Protein AF-A0A847P1F9-F1 (afdb_monomer_lite)

Secondary structure (DSSP, 8-state):
--HHHHHHHHHHHHHHHHHHHT---------SEEEEEEEEEEEEETTTTEEEEEEEEEESS----EEEEEETTTTEEEEEEETEEE-S--TTTTEEE--SSSEEEEEEEEEEEETTTTSTTSPP-EEEEEEEEEEESSEESSGGG-EEEEETTEEEEEEEE-SSHHHHHHHEEPPP-----S-TTSTTSTTTGGGTHHHHHHHHHHSSS--TT---------PPPP-

Radius of gyration: 27.75 Å; chains: 1; bounding box: 77×73×80 Å

Sequence (227 aa):
MKKGKLIQILIWMFLVHFYAIGQDEVTVAVPDSTLQLLNLTYNFKEDNNDTTLFFNFSFTRKCQNFFYTIDKDENSIVISFLNAKLGGFIVEDTVLQIDKGPVISLQIKQRIEDKNKEVRGLKPEYYYVTDALLKCSRLPLSENVLKFTEKDDMVSMSLPWPGTQVDRDALYSSPPKKKRKGLIAALAGIGAAGLAGGTVLLFTLLSENEDPNAPLQVNLPVHPANP

Structure (mmCIF, N/CA/C/O backbone):
data_AF-A0A847P1F9-F1
#
_entry.id   AF-A0A847P1F9-F1
#
loop_
_atom_site.group_PDB
_atom_site.id
_atom_site.type_symbol
_atom_site.label_atom_id
_atom_site.label_alt_id
_atom_site.label_comp_id
_atom_site.label_asym_id
_atom_site.label_entity_id
_atom_site.label_seq_id
_atom_site.pdbx_PDB_ins_code
_atom_site.Cartn_x
_atom_site.Cartn_y
_atom_site.Cartn_z
_atom_site.occupancy
_atom_site.B_iso_or_equiv
_atom_site.auth_seq_id
_atom_site.auth_comp_id
_atom_site.auth_asym_id
_atom_site.auth_atom_id
_atom_site.pdbx_PDB_model_num
ATOM 1 N N . MET A 1 1 ? 36.819 28.547 -56.903 1.00 53.66 1 MET A N 1
ATOM 2 C CA . MET A 1 1 ? 35.515 27.952 -56.506 1.00 53.66 1 MET A CA 1
ATOM 3 C C . MET A 1 1 ? 35.615 26.604 -55.746 1.00 53.66 1 MET A C 1
ATOM 5 O O . MET A 1 1 ? 34.763 25.752 -55.944 1.00 53.66 1 MET A O 1
ATOM 9 N N . LYS A 1 2 ? 36.586 26.359 -54.839 1.00 56.47 2 LYS A N 1
ATOM 10 C CA . LYS A 1 2 ? 36.704 25.030 -54.169 1.00 56.47 2 LYS A CA 1
ATOM 11 C C . LYS A 1 2 ? 36.791 25.016 -52.630 1.00 56.47 2 LYS A C 1
ATOM 13 O O . LYS A 1 2 ? 36.710 23.942 -52.054 1.00 56.47 2 LYS A O 1
ATOM 18 N N . LYS A 1 3 ? 36.885 26.166 -51.948 1.00 54.19 3 LYS A N 1
ATOM 19 C CA . LYS A 1 3 ? 37.009 26.206 -50.472 1.00 54.19 3 LYS A CA 1
ATOM 20 C C . LYS A 1 3 ? 35.665 26.162 -49.720 1.00 54.19 3 LYS A C 1
ATOM 22 O O . LYS A 1 3 ? 35.595 25.562 -48.657 1.00 54.19 3 LYS A O 1
ATOM 27 N N . GLY A 1 4 ? 34.588 26.705 -50.297 1.00 55.16 4 GLY A N 1
ATOM 28 C CA . GLY A 1 4 ? 33.270 26.759 -49.638 1.00 55.16 4 GLY A CA 1
ATOM 29 C C . GLY A 1 4 ? 32.580 25.399 -49.468 1.00 55.16 4 GLY A C 1
ATOM 30 O O . GLY A 1 4 ? 31.992 25.141 -48.425 1.00 55.16 4 GLY A O 1
ATOM 31 N N . LYS A 1 5 ? 32.714 24.489 -50.447 1.00 61.47 5 LYS A N 1
ATOM 32 C CA . LYS A 1 5 ? 32.103 23.147 -50.378 1.00 61.47 5 LYS A CA 1
ATOM 33 C C . LYS A 1 5 ? 32.749 22.242 -49.322 1.00 61.47 5 LYS A C 1
ATOM 35 O O . LYS A 1 5 ? 32.052 21.441 -48.715 1.00 61.47 5 LYS A O 1
ATOM 40 N N . LEU A 1 6 ? 34.055 22.386 -49.079 1.00 64.31 6 LEU A N 1
ATOM 41 C CA . LEU A 1 6 ? 34.775 21.565 -48.099 1.00 64.31 6 LEU A CA 1
ATOM 42 C C . LEU A 1 6 ? 34.351 21.901 -46.660 1.00 64.31 6 LEU A C 1
ATOM 44 O O . LEU A 1 6 ? 34.137 21.004 -45.853 1.00 64.31 6 LEU A O 1
ATOM 48 N N . ILE A 1 7 ? 34.162 23.192 -46.368 1.00 68.62 7 ILE A N 1
ATOM 49 C CA . ILE A 1 7 ? 33.692 23.670 -45.059 1.00 68.62 7 ILE A CA 1
ATOM 50 C C . ILE A 1 7 ? 32.258 23.191 -44.802 1.00 68.62 7 ILE A C 1
ATOM 52 O O . ILE A 1 7 ? 31.945 22.739 -43.707 1.00 68.62 7 ILE A O 1
ATOM 56 N N . GLN A 1 8 ? 31.402 23.217 -45.825 1.00 65.94 8 GLN A N 1
ATOM 57 C CA . GLN A 1 8 ? 30.019 22.758 -45.708 1.00 65.94 8 GLN A CA 1
ATOM 58 C C . GLN A 1 8 ? 29.924 21.252 -45.412 1.00 65.94 8 GLN A C 1
ATOM 60 O O . GLN A 1 8 ? 29.121 20.849 -44.577 1.00 65.94 8 GLN A O 1
ATOM 65 N N . ILE A 1 9 ? 30.773 20.430 -46.040 1.00 69.69 9 ILE A N 1
ATOM 66 C CA . ILE A 1 9 ? 30.835 18.982 -45.783 1.00 69.69 9 ILE A CA 1
ATOM 67 C C . ILE A 1 9 ? 31.355 18.698 -44.370 1.00 69.69 9 ILE A C 1
ATOM 69 O O . ILE A 1 9 ? 30.788 17.861 -43.675 1.00 69.69 9 ILE A O 1
ATOM 73 N N . LEU A 1 10 ? 32.382 19.424 -43.915 1.00 64.38 10 LEU A N 1
ATOM 74 C CA . LEU A 1 10 ? 32.909 19.278 -42.556 1.00 64.38 10 LEU A CA 1
ATOM 75 C C . LEU A 1 10 ? 31.870 19.649 -41.494 1.00 64.38 10 LEU A C 1
ATOM 77 O O . LEU A 1 10 ? 31.728 18.915 -40.524 1.00 64.38 10 LEU A O 1
ATOM 81 N N . ILE A 1 11 ? 31.100 20.722 -41.702 1.00 67.38 11 ILE A N 1
ATOM 82 C CA . ILE A 1 11 ? 30.008 21.119 -40.798 1.00 67.38 11 ILE A CA 1
ATOM 83 C C . ILE A 1 11 ? 28.911 20.048 -40.759 1.00 67.38 11 ILE A C 1
ATOM 85 O O . ILE A 1 11 ? 28.438 19.705 -39.679 1.00 67.38 11 ILE A O 1
ATOM 89 N N . TRP A 1 12 ? 28.540 19.476 -41.910 1.00 60.19 12 TRP A N 1
ATOM 90 C CA . TRP A 1 12 ? 27.562 18.386 -41.971 1.00 60.19 12 TRP A CA 1
ATOM 91 C C . TRP A 1 12 ? 28.059 17.112 -41.287 1.00 60.19 12 TRP A C 1
ATOM 93 O O . TRP A 1 12 ? 27.310 16.506 -40.529 1.00 60.19 12 TRP A O 1
ATOM 103 N N . MET A 1 13 ? 29.319 16.722 -41.492 1.00 56.94 13 MET A N 1
ATOM 104 C CA . MET A 1 13 ? 29.896 15.566 -40.802 1.00 56.94 13 MET A CA 1
ATOM 105 C C . MET A 1 13 ? 29.974 15.795 -39.292 1.00 56.94 13 MET A C 1
ATOM 107 O O . MET A 1 13 ? 29.647 14.884 -38.542 1.00 56.94 13 MET A O 1
ATOM 111 N N . PHE A 1 14 ? 30.328 17.005 -38.843 1.00 53.38 14 PHE A N 1
ATOM 112 C CA . PHE A 1 14 ? 30.334 17.352 -37.420 1.00 53.38 14 PHE A CA 1
ATOM 113 C C . PHE A 1 14 ? 28.923 17.291 -36.824 1.00 53.38 14 PHE A C 1
ATOM 115 O O . PHE A 1 14 ? 28.727 16.663 -35.791 1.00 53.38 14 PHE A O 1
ATOM 122 N N . LEU A 1 15 ? 27.921 17.863 -37.498 1.00 52.31 15 LEU A N 1
ATOM 123 C CA . LEU A 1 15 ? 26.525 17.809 -37.053 1.00 52.31 15 LEU A CA 1
ATOM 124 C C . LEU A 1 15 ? 25.992 16.376 -36.984 1.00 52.31 15 LEU A C 1
ATOM 126 O O . LEU A 1 15 ? 25.349 16.029 -36.001 1.00 52.31 15 LEU A O 1
ATOM 130 N N . VAL A 1 16 ? 26.292 15.529 -37.972 1.00 55.56 16 VAL A N 1
ATOM 131 C CA . VAL A 1 16 ? 25.872 14.118 -37.972 1.00 55.56 16 VAL A CA 1
ATOM 132 C C . VAL A 1 16 ? 26.588 13.323 -36.878 1.00 55.56 16 VAL A C 1
ATOM 134 O O . VAL A 1 16 ? 25.956 12.496 -36.228 1.00 55.56 16 VAL A O 1
ATOM 137 N N . HIS A 1 17 ? 27.871 13.594 -36.613 1.00 47.00 17 HIS A N 1
ATOM 138 C CA . HIS A 1 17 ? 28.595 12.950 -35.514 1.00 47.00 17 HIS A CA 1
ATOM 139 C C . HIS A 1 17 ? 28.033 13.364 -34.149 1.00 47.00 17 HIS A C 1
ATOM 141 O O . HIS A 1 17 ? 27.796 12.506 -33.310 1.00 47.00 17 HIS A O 1
ATOM 147 N N . PHE A 1 18 ? 27.733 14.650 -33.936 1.00 49.38 18 PHE A N 1
ATOM 148 C CA . PHE A 1 18 ? 27.096 15.114 -32.698 1.00 49.38 18 PHE A CA 1
ATOM 149 C C . PHE A 1 18 ? 25.656 14.610 -32.546 1.00 49.38 18 PHE A C 1
ATOM 151 O O . PHE A 1 18 ? 25.234 14.314 -31.433 1.00 49.38 18 PHE A O 1
ATOM 158 N N . TYR A 1 19 ? 24.916 14.455 -33.646 1.00 46.16 19 TYR A N 1
ATOM 159 C CA . TYR A 1 19 ? 23.575 13.871 -33.617 1.00 46.16 19 TYR A CA 1
ATOM 160 C C . TYR A 1 19 ? 23.610 12.367 -33.296 1.00 46.16 19 TYR A C 1
ATOM 162 O O . TYR A 1 19 ? 22.751 11.878 -32.572 1.00 46.16 19 TYR A O 1
ATOM 170 N N . ALA A 1 20 ? 24.631 11.647 -33.775 1.00 46.16 20 ALA A N 1
ATOM 171 C CA . ALA A 1 20 ? 24.843 10.232 -33.468 1.00 46.16 20 ALA A CA 1
ATOM 172 C C . ALA A 1 20 ? 25.399 9.997 -32.050 1.00 46.16 20 ALA A C 1
ATOM 174 O O . ALA A 1 20 ? 25.065 8.996 -31.430 1.00 46.16 20 ALA A O 1
ATOM 175 N N . ILE A 1 21 ? 26.204 10.924 -31.515 1.00 46.50 21 ILE A N 1
ATOM 176 C CA . ILE A 1 21 ? 26.721 10.877 -30.133 1.00 46.50 21 ILE A CA 1
ATOM 177 C C . ILE A 1 21 ? 25.648 11.322 -29.119 1.00 46.50 21 ILE A C 1
ATOM 179 O O . ILE A 1 21 ? 25.694 10.926 -27.962 1.00 46.50 21 ILE A O 1
ATOM 183 N N . GLY A 1 22 ? 24.659 12.116 -29.543 1.00 39.00 22 GLY A N 1
ATOM 184 C CA . GLY A 1 22 ? 23.533 12.553 -28.707 1.00 39.00 22 GLY A CA 1
ATOM 185 C C . GLY A 1 22 ? 22.380 11.550 -28.595 1.00 39.00 22 GLY A C 1
ATOM 186 O O . GLY A 1 22 ? 21.445 11.797 -27.836 1.00 39.00 22 GLY A O 1
ATOM 187 N N . GLN A 1 23 ? 22.431 10.434 -29.327 1.00 38.22 23 GLN A N 1
ATOM 188 C CA . GLN A 1 23 ? 21.580 9.269 -29.086 1.00 38.22 23 GLN A CA 1
ATOM 189 C C . GLN A 1 23 ? 22.297 8.291 -28.152 1.00 38.22 23 GLN A C 1
ATOM 191 O O . GLN A 1 23 ? 22.490 7.124 -28.485 1.00 38.22 23 GLN A O 1
ATOM 196 N N . ASP A 1 24 ? 22.672 8.756 -26.959 1.00 43.16 24 ASP A N 1
ATOM 197 C CA . ASP A 1 24 ? 22.673 7.830 -25.833 1.00 43.16 24 ASP A CA 1
ATOM 198 C C . ASP A 1 24 ? 21.259 7.252 -25.783 1.00 43.16 24 ASP A C 1
ATOM 200 O O . ASP A 1 24 ? 20.279 7.993 -25.665 1.00 43.16 24 ASP A O 1
ATOM 204 N N . GLU A 1 25 ? 21.160 5.943 -26.016 1.00 45.59 25 GLU A N 1
ATOM 205 C CA . GLU A 1 25 ? 19.926 5.176 -25.939 1.00 45.59 25 GLU A CA 1
ATOM 206 C C . GLU A 1 25 ? 19.168 5.631 -24.696 1.00 45.59 25 GLU A C 1
ATOM 208 O O . GLU A 1 25 ? 19.576 5.357 -23.568 1.00 45.59 25 GLU A O 1
ATOM 213 N N . VAL A 1 26 ? 18.073 6.367 -24.897 1.00 47.31 26 VAL A N 1
ATOM 214 C CA . VAL A 1 26 ? 17.105 6.598 -23.835 1.00 47.31 26 VAL A CA 1
ATOM 215 C C . VAL A 1 26 ? 16.578 5.209 -23.513 1.00 47.31 26 VAL A C 1
ATOM 217 O O . VAL A 1 26 ? 15.708 4.692 -24.213 1.00 47.31 26 VAL A O 1
ATOM 220 N N . THR A 1 27 ? 17.163 4.563 -22.508 1.00 54.53 27 THR A N 1
ATOM 221 C CA . THR A 1 27 ? 16.689 3.304 -21.949 1.00 54.53 27 THR A CA 1
ATOM 222 C C . THR A 1 27 ? 15.351 3.602 -21.295 1.00 54.53 27 THR A C 1
ATOM 224 O O . THR A 1 27 ? 15.243 3.908 -20.110 1.00 54.53 27 THR A O 1
ATOM 227 N N . VAL A 1 28 ? 14.302 3.601 -22.116 1.00 60.41 28 VAL A N 1
ATOM 228 C CA . VAL A 1 28 ? 12.928 3.712 -21.653 1.00 60.41 28 VAL A CA 1
ATOM 229 C C . VAL A 1 28 ? 12.672 2.478 -20.800 1.00 60.41 28 VAL A C 1
ATOM 231 O O . VAL A 1 28 ? 12.731 1.357 -21.302 1.00 60.41 28 VAL A O 1
ATOM 234 N N . ALA A 1 29 ? 12.412 2.683 -19.508 1.00 72.75 29 ALA A N 1
ATOM 235 C CA . ALA A 1 29 ? 11.992 1.608 -18.623 1.00 72.75 29 ALA A CA 1
ATOM 236 C C . ALA A 1 29 ? 10.779 0.899 -19.245 1.00 72.75 29 ALA A C 1
ATOM 238 O O . ALA A 1 29 ? 9.787 1.544 -19.597 1.00 72.75 29 ALA A O 1
ATOM 239 N N . VAL A 1 30 ? 10.853 -0.421 -19.401 1.00 79.31 30 VAL A N 1
ATOM 240 C CA . VAL A 1 30 ? 9.720 -1.231 -19.857 1.00 79.31 30 VAL A CA 1
ATOM 241 C C . VAL A 1 30 ? 9.043 -1.795 -18.610 1.00 79.31 30 VAL A C 1
ATOM 243 O O . VAL A 1 30 ? 9.675 -2.569 -17.891 1.00 79.31 30 VAL A O 1
ATOM 246 N N . PRO A 1 31 ? 7.793 -1.398 -18.308 1.00 81.75 31 PRO A N 1
ATOM 247 C CA . PRO A 1 31 ? 7.104 -1.906 -17.132 1.00 81.75 31 PRO A CA 1
ATOM 248 C C . PRO A 1 31 ? 6.696 -3.368 -17.334 1.00 81.75 31 PRO A C 1
ATOM 250 O O . PRO A 1 31 ? 6.212 -3.736 -18.407 1.00 81.75 31 PRO A O 1
ATOM 253 N N . ASP A 1 32 ? 6.812 -4.178 -16.284 1.00 84.81 32 ASP A N 1
ATOM 254 C CA . ASP A 1 32 ? 6.361 -5.576 -16.303 1.00 84.81 32 ASP A CA 1
ATOM 255 C C . ASP A 1 32 ? 4.837 -5.675 -16.203 1.00 84.81 32 ASP A C 1
ATOM 257 O O . ASP A 1 32 ? 4.203 -6.542 -16.816 1.00 84.81 32 ASP A O 1
ATOM 261 N N . SER A 1 33 ? 4.239 -4.762 -15.437 1.00 87.50 33 SER A N 1
ATOM 262 C CA . SER A 1 33 ? 2.799 -4.676 -15.241 1.00 87.50 33 SER A CA 1
ATOM 263 C C . SER A 1 33 ? 2.328 -3.225 -15.173 1.00 87.50 33 SER A C 1
ATOM 265 O O . SER A 1 33 ? 3.095 -2.277 -14.993 1.00 87.50 33 SER A O 1
ATOM 267 N N . THR A 1 34 ? 1.031 -3.026 -15.375 1.00 89.31 34 THR A N 1
ATOM 268 C CA . THR A 1 34 ? 0.380 -1.724 -15.234 1.00 89.31 34 THR A CA 1
ATOM 269 C C . THR A 1 34 ? -0.779 -1.863 -14.266 1.00 89.31 34 THR A C 1
ATOM 271 O O . THR A 1 34 ? -1.633 -2.715 -14.487 1.00 89.31 34 THR A O 1
ATOM 274 N N . LEU A 1 35 ? -0.815 -1.045 -13.215 1.00 87.38 35 LEU A N 1
ATOM 275 C CA . LEU A 1 35 ? -1.957 -0.940 -12.310 1.00 87.38 35 LEU A CA 1
ATOM 276 C C . LEU A 1 35 ? -3.125 -0.324 -13.088 1.00 87.38 35 LEU A C 1
ATOM 278 O O . LEU A 1 35 ? -3.008 0.804 -13.562 1.00 87.38 35 LEU A O 1
ATOM 282 N N . GLN A 1 36 ? -4.216 -1.071 -13.246 1.00 85.12 36 GLN A N 1
ATOM 283 C CA . GLN A 1 36 ? -5.383 -0.669 -14.039 1.00 85.12 36 GLN A CA 1
ATOM 284 C C . GLN A 1 36 ? -6.546 -0.202 -13.177 1.00 85.12 36 GLN A C 1
ATOM 286 O O . GLN A 1 36 ? -7.259 0.726 -13.546 1.00 85.12 36 GLN A O 1
ATOM 291 N N . LEU A 1 37 ? -6.765 -0.884 -12.054 1.00 77.12 37 LEU A N 1
ATOM 292 C CA . LEU A 1 37 ? -7.917 -0.647 -11.207 1.00 77.12 37 LEU A CA 1
ATOM 293 C C . LEU A 1 37 ? -7.521 -0.772 -9.745 1.00 77.12 37 LEU A C 1
ATOM 295 O O . LEU A 1 37 ? -6.850 -1.715 -9.325 1.00 77.12 37 LEU A O 1
ATOM 299 N N . LEU A 1 38 ? -7.999 0.193 -8.978 1.00 80.62 38 LEU A N 1
ATOM 300 C CA . LEU A 1 38 ? -8.009 0.171 -7.535 1.00 80.62 38 LEU A CA 1
ATOM 301 C C . LEU A 1 38 ? -9.473 0.068 -7.113 1.00 80.62 38 LEU A C 1
ATOM 303 O O . LEU A 1 38 ? -10.268 0.951 -7.428 1.00 80.62 38 LEU A O 1
ATOM 307 N N . ASN A 1 39 ? -9.826 -0.998 -6.401 1.00 82.12 39 ASN A N 1
ATOM 308 C CA . ASN A 1 39 ? -11.163 -1.165 -5.847 1.00 82.12 39 ASN A CA 1
ATOM 309 C C . ASN A 1 39 ? -11.093 -1.248 -4.322 1.00 82.12 39 ASN A C 1
ATOM 311 O O . ASN A 1 39 ? -10.383 -2.090 -3.769 1.00 82.12 39 ASN A O 1
ATOM 315 N N . LEU A 1 40 ? -11.858 -0.384 -3.661 1.00 82.44 40 LEU A N 1
ATOM 316 C CA . LEU A 1 40 ? -12.012 -0.360 -2.218 1.00 82.44 40 LEU A CA 1
ATOM 317 C C . LEU A 1 40 ? -13.377 -0.928 -1.846 1.00 82.44 40 LEU A C 1
ATOM 319 O O . LEU A 1 40 ? -14.413 -0.350 -2.172 1.00 82.44 40 LEU A O 1
ATOM 323 N N . THR A 1 41 ? -13.371 -2.045 -1.128 1.00 84.00 41 THR A N 1
ATOM 324 C CA . THR A 1 41 ? -14.592 -2.657 -0.608 1.00 84.00 41 THR A CA 1
ATOM 325 C C . THR A 1 41 ? -14.549 -2.750 0.910 1.00 84.00 41 THR A C 1
ATOM 327 O O . THR A 1 41 ? -13.493 -2.758 1.543 1.00 84.00 41 THR A O 1
ATOM 330 N N . TYR A 1 42 ? -15.735 -2.789 1.506 1.00 82.38 42 TYR A N 1
ATOM 331 C CA . TYR A 1 42 ? -15.923 -2.847 2.948 1.00 82.38 42 TYR A CA 1
ATOM 332 C C . TYR A 1 42 ? -16.861 -4.007 3.224 1.00 82.38 42 TYR A C 1
ATOM 334 O O . TYR A 1 42 ? -17.929 -4.087 2.619 1.00 82.38 42 TYR A O 1
ATOM 342 N N . ASN A 1 43 ? -16.475 -4.891 4.135 1.00 83.75 43 ASN A N 1
ATOM 343 C CA . ASN A 1 43 ? -17.383 -5.903 4.648 1.00 83.75 43 ASN A CA 1
ATOM 344 C C . ASN A 1 43 ? -17.803 -5.508 6.060 1.00 83.75 43 ASN A C 1
ATOM 346 O O . ASN A 1 43 ? -16.948 -5.404 6.941 1.00 83.75 43 ASN A O 1
ATOM 350 N N . PHE A 1 44 ? -19.096 -5.260 6.242 1.00 79.44 44 PHE A N 1
ATOM 351 C CA . PHE A 1 44 ? -19.691 -4.903 7.520 1.00 79.44 44 PHE A CA 1
ATOM 352 C C . PHE A 1 44 ? -20.413 -6.114 8.105 1.00 79.44 44 PHE A C 1
ATOM 354 O O . PHE A 1 44 ? -21.241 -6.726 7.431 1.00 79.44 44 PHE A O 1
ATOM 361 N N . LYS A 1 45 ? -20.108 -6.453 9.356 1.00 78.50 45 LYS A N 1
ATOM 362 C CA . LYS A 1 45 ? -20.806 -7.493 10.111 1.00 78.50 45 LYS A CA 1
ATOM 363 C C . LYS A 1 45 ? -21.759 -6.839 11.106 1.00 78.50 45 LYS A C 1
ATOM 365 O O . LYS A 1 45 ? -21.316 -6.170 12.036 1.00 78.50 45 LYS A O 1
ATOM 370 N N . GLU A 1 46 ? -23.059 -7.052 10.912 1.00 74.25 46 GLU A N 1
ATOM 371 C CA . GLU A 1 46 ? -24.112 -6.462 11.752 1.00 74.25 46 GLU A CA 1
ATOM 372 C C . GLU A 1 46 ? -24.039 -6.932 13.212 1.00 74.25 46 GLU A C 1
ATOM 374 O O . GLU A 1 46 ? -24.231 -6.125 14.118 1.00 74.25 46 GLU A O 1
ATOM 379 N N . ASP A 1 47 ? -23.676 -8.195 13.449 1.00 73.69 47 ASP A N 1
ATOM 380 C CA . ASP A 1 47 ? -23.732 -8.819 14.780 1.00 73.69 47 ASP A CA 1
ATOM 381 C C . ASP A 1 47 ? -22.815 -8.162 15.825 1.00 73.69 47 ASP A C 1
ATOM 383 O O . ASP A 1 47 ? -23.104 -8.189 17.021 1.00 73.69 47 ASP A O 1
ATOM 387 N N . ASN A 1 48 ? -21.694 -7.579 15.395 1.00 75.88 48 ASN A N 1
ATOM 388 C CA . ASN A 1 48 ? -20.688 -6.996 16.286 1.00 75.88 48 ASN A CA 1
ATOM 389 C C . ASN A 1 48 ? -20.148 -5.636 15.816 1.00 75.88 48 ASN A C 1
ATOM 391 O O . ASN A 1 48 ? -19.224 -5.095 16.427 1.00 75.88 48 ASN A O 1
ATOM 395 N N . ASN A 1 49 ? -20.747 -5.060 14.768 1.00 79.69 49 ASN A N 1
ATOM 396 C CA . ASN A 1 49 ? -20.339 -3.788 14.171 1.00 79.69 49 ASN A CA 1
ATOM 397 C C . ASN A 1 49 ? -18.879 -3.800 13.658 1.00 79.69 49 ASN A C 1
ATOM 399 O O . ASN A 1 49 ? -18.258 -2.742 13.508 1.00 79.69 49 ASN A O 1
ATOM 403 N N . ASP A 1 50 ? -18.313 -4.984 13.399 1.00 85.81 50 ASP A N 1
ATOM 404 C CA . ASP A 1 50 ? -16.975 -5.117 12.836 1.00 85.81 50 ASP A CA 1
ATOM 405 C C . ASP A 1 50 ? -16.993 -4.775 11.352 1.00 85.81 50 ASP A C 1
ATOM 407 O O . ASP A 1 50 ? -17.823 -5.248 10.574 1.00 85.81 50 ASP A O 1
ATOM 411 N N . THR A 1 51 ? -16.014 -3.983 10.935 1.00 87.81 51 THR A N 1
ATOM 412 C CA . THR A 1 51 ? -15.785 -3.665 9.528 1.00 87.81 51 THR A CA 1
ATOM 413 C C . THR A 1 51 ? -14.447 -4.245 9.103 1.00 87.81 51 THR A C 1
ATOM 415 O O . THR A 1 51 ? -13.484 -4.188 9.850 1.00 87.81 51 THR A O 1
ATOM 418 N N . THR A 1 52 ? -14.330 -4.794 7.901 1.00 89.00 52 THR A N 1
ATOM 419 C CA . THR A 1 52 ? -13.022 -5.086 7.294 1.00 89.00 52 THR A CA 1
ATOM 420 C C . THR A 1 52 ? -12.898 -4.305 6.000 1.00 89.00 52 THR A C 1
ATOM 422 O O . THR A 1 52 ? -13.783 -4.373 5.149 1.00 89.00 52 THR A O 1
ATOM 425 N N . LEU A 1 53 ? -11.810 -3.550 5.875 1.00 89.56 53 LEU A N 1
ATOM 426 C CA . LEU A 1 53 ? -11.442 -2.836 4.659 1.00 89.56 53 LEU A CA 1
ATOM 427 C C . LEU A 1 53 ? -10.668 -3.767 3.736 1.00 89.56 53 LEU A C 1
ATOM 429 O O . LEU A 1 53 ? -9.743 -4.436 4.195 1.00 89.56 53 LEU A O 1
ATOM 433 N N . PHE A 1 54 ? -10.997 -3.758 2.450 1.00 90.25 54 PHE A N 1
ATOM 434 C CA . PHE A 1 54 ? -10.271 -4.487 1.419 1.00 90.25 54 PHE A CA 1
ATOM 435 C C . PHE A 1 54 ? -9.823 -3.530 0.321 1.00 90.25 54 PHE A C 1
ATOM 437 O O . PHE A 1 54 ? -10.643 -2.875 -0.322 1.00 90.25 54 PHE A O 1
ATOM 444 N N . PHE A 1 55 ? -8.516 -3.477 0.096 1.00 89.88 55 PHE A N 1
ATOM 445 C CA . PHE A 1 55 ? -7.897 -2.738 -0.995 1.00 89.88 55 PHE A CA 1
ATOM 446 C C . PHE A 1 55 ? -7.455 -3.734 -2.052 1.00 89.88 55 PHE A C 1
ATOM 448 O O . PHE A 1 55 ? -6.570 -4.543 -1.788 1.00 89.88 55 PHE A O 1
ATOM 455 N N . ASN A 1 56 ? -8.071 -3.681 -3.228 1.00 90.88 56 ASN A N 1
ATOM 456 C CA . ASN A 1 56 ? -7.771 -4.582 -4.332 1.00 90.88 56 ASN A CA 1
ATOM 457 C C . ASN A 1 56 ? -7.062 -3.796 -5.436 1.00 90.88 56 ASN A C 1
ATOM 459 O O . ASN A 1 56 ? -7.634 -2.867 -6.008 1.00 90.88 56 ASN A O 1
ATOM 463 N N . PHE A 1 57 ? -5.824 -4.180 -5.719 1.00 91.25 57 PHE A N 1
ATOM 464 C CA . PHE A 1 57 ? -4.978 -3.622 -6.764 1.00 91.25 57 PHE A CA 1
ATOM 465 C C . PHE A 1 57 ? -4.938 -4.616 -7.923 1.00 91.25 57 PHE A C 1
ATOM 467 O O . PHE A 1 57 ? -4.406 -5.714 -7.767 1.00 91.25 57 PHE A O 1
ATOM 474 N N . SER A 1 58 ? -5.526 -4.255 -9.062 1.00 90.38 58 SER A N 1
ATOM 475 C CA . SER A 1 58 ? -5.579 -5.096 -10.261 1.00 90.38 58 SER A CA 1
ATOM 476 C C . SER A 1 58 ? -4.626 -4.574 -11.329 1.00 90.38 58 SER A C 1
ATOM 478 O O . SER A 1 58 ? -4.570 -3.372 -11.614 1.00 90.38 58 SER A O 1
ATOM 480 N N . PHE A 1 59 ? -3.868 -5.492 -11.914 1.00 91.50 59 PHE A N 1
ATOM 481 C CA . PHE A 1 59 ? -2.792 -5.221 -12.850 1.00 91.50 59 PHE A CA 1
ATOM 482 C C . PHE A 1 59 ? -3.079 -5.852 -14.217 1.00 91.50 59 PHE A C 1
ATOM 484 O O . PHE A 1 59 ? -3.795 -6.835 -14.321 1.00 91.50 59 PHE A O 1
ATOM 491 N N . THR A 1 60 ? -2.457 -5.347 -15.284 1.00 90.44 60 THR A N 1
ATOM 492 C CA . THR A 1 60 ? -2.507 -5.992 -16.617 1.00 90.44 60 THR A CA 1
ATOM 493 C C . THR A 1 60 ? -1.936 -7.410 -16.629 1.00 90.44 60 THR A C 1
ATOM 495 O O . THR A 1 60 ? -2.261 -8.214 -17.502 1.00 90.44 60 THR A O 1
ATOM 498 N N . ARG A 1 61 ? -0.986 -7.671 -15.731 1.00 87.62 61 ARG A N 1
ATOM 499 C CA . ARG A 1 61 ? -0.235 -8.915 -15.566 1.00 87.62 61 ARG A CA 1
ATOM 500 C C . ARG A 1 61 ? 0.125 -9.054 -14.096 1.00 87.62 61 ARG A C 1
ATOM 502 O O . ARG A 1 61 ? 0.247 -8.043 -13.405 1.00 87.62 61 ARG A O 1
ATOM 509 N N . LYS A 1 62 ? 0.374 -10.287 -13.652 1.00 86.25 62 LYS A N 1
ATOM 510 C CA . LYS A 1 62 ? 0.857 -10.590 -12.301 1.00 86.25 62 LYS A CA 1
ATOM 511 C C . LYS A 1 62 ? 1.984 -9.640 -11.878 1.00 86.25 62 LYS A C 1
ATOM 513 O O . LYS A 1 62 ? 3.017 -9.568 -12.546 1.00 86.25 62 LYS A O 1
ATOM 518 N N . CYS A 1 63 ? 1.786 -8.917 -10.776 1.00 82.81 63 CYS A N 1
ATOM 519 C CA . CYS A 1 63 ? 2.826 -8.083 -10.185 1.00 82.81 63 CYS A CA 1
ATOM 520 C C . CYS A 1 63 ? 3.831 -8.994 -9.475 1.00 82.81 63 CYS A C 1
ATOM 522 O O . CYS A 1 63 ? 3.475 -9.660 -8.512 1.00 82.81 63 CYS A O 1
ATOM 524 N N . GLN A 1 64 ? 5.067 -9.062 -9.973 1.00 75.94 64 GLN A N 1
ATOM 525 C CA . GLN A 1 64 ? 6.043 -10.026 -9.458 1.00 75.94 64 GLN A CA 1
ATOM 526 C C . GLN A 1 64 ? 6.586 -9.655 -8.079 1.00 75.94 64 GLN A C 1
ATOM 528 O O . GLN A 1 64 ? 6.920 -10.543 -7.304 1.00 75.94 64 GLN A O 1
ATOM 533 N N . ASN A 1 65 ? 6.705 -8.358 -7.791 1.00 82.56 65 ASN A N 1
ATOM 534 C CA . ASN A 1 65 ? 7.391 -7.874 -6.604 1.00 82.56 65 ASN A CA 1
ATOM 535 C C . ASN A 1 65 ? 6.642 -6.686 -6.005 1.00 82.56 65 ASN A C 1
ATOM 537 O O . ASN A 1 65 ? 6.522 -5.630 -6.631 1.00 82.56 65 ASN A O 1
ATOM 541 N N . PHE A 1 66 ? 6.196 -6.846 -4.763 1.00 86.44 66 PHE A N 1
ATOM 542 C CA . PHE A 1 66 ? 5.690 -5.749 -3.957 1.00 86.44 66 PHE A CA 1
ATOM 543 C C . PHE A 1 66 ? 6.167 -5.882 -2.514 1.00 86.44 66 PHE A C 1
ATOM 545 O O . PHE A 1 66 ? 6.446 -6.978 -2.031 1.00 86.44 66 PHE A O 1
ATOM 552 N N . PHE A 1 67 ? 6.261 -4.754 -1.826 1.00 88.12 67 PHE A N 1
ATOM 553 C CA . PHE A 1 67 ? 6.585 -4.691 -0.407 1.00 88.12 67 PHE A CA 1
ATOM 554 C C . PHE A 1 67 ? 5.672 -3.686 0.278 1.00 88.12 67 PHE A C 1
ATOM 556 O O . PHE A 1 67 ? 5.049 -2.848 -0.375 1.00 88.12 67 PHE A O 1
ATOM 563 N N . TYR A 1 68 ? 5.576 -3.773 1.599 1.00 87.56 68 TYR A N 1
ATOM 564 C CA . TYR A 1 68 ? 4.826 -2.805 2.379 1.00 87.56 68 TYR A CA 1
ATOM 565 C C . TYR A 1 68 ? 5.595 -2.396 3.630 1.00 87.56 68 TYR A C 1
ATOM 567 O O . TYR A 1 68 ? 6.362 -3.180 4.183 1.00 87.56 68 TYR A O 1
ATOM 575 N N . THR A 1 69 ? 5.350 -1.169 4.078 1.00 87.38 69 THR A N 1
ATOM 576 C CA . THR A 1 69 ? 5.971 -0.587 5.267 1.00 87.38 69 THR A CA 1
ATOM 577 C C . THR A 1 69 ? 4.934 0.195 6.059 1.00 87.38 69 THR A C 1
ATOM 579 O O . THR A 1 69 ? 4.125 0.933 5.493 1.00 87.38 69 THR A O 1
ATOM 582 N N . ILE A 1 70 ? 4.970 0.066 7.386 1.00 87.00 70 ILE A N 1
ATOM 583 C CA . ILE A 1 70 ? 4.190 0.902 8.303 1.00 87.00 70 ILE A CA 1
ATOM 584 C C . ILE A 1 70 ? 5.061 2.089 8.732 1.00 87.00 70 ILE A C 1
ATOM 586 O O . ILE A 1 70 ? 5.933 1.958 9.590 1.00 87.00 70 ILE A O 1
ATOM 590 N N . ASP A 1 71 ? 4.811 3.256 8.146 1.00 87.06 71 ASP A N 1
ATOM 591 C CA . ASP A 1 71 ? 5.478 4.510 8.488 1.00 87.06 71 ASP A CA 1
ATOM 592 C C . ASP A 1 71 ? 4.778 5.182 9.676 1.00 87.06 71 ASP A C 1
ATOM 594 O O . ASP A 1 71 ? 3.702 5.782 9.559 1.00 87.06 71 ASP A O 1
ATOM 598 N N . LYS A 1 72 ? 5.415 5.079 10.845 1.00 84.75 72 LYS A N 1
ATOM 599 C CA . LYS A 1 72 ? 4.912 5.643 12.102 1.00 84.75 72 LYS A CA 1
ATOM 600 C C . LYS A 1 72 ? 5.018 7.164 12.162 1.00 84.75 72 LYS A C 1
ATOM 602 O O . LYS A 1 72 ? 4.178 7.786 12.811 1.00 84.75 72 LYS A O 1
ATOM 607 N N . ASP A 1 73 ? 5.994 7.765 11.491 1.00 82.62 73 ASP A N 1
ATOM 608 C CA . ASP A 1 73 ? 6.235 9.209 11.546 1.00 82.62 73 ASP A CA 1
ATOM 609 C C . ASP A 1 73 ? 5.212 9.973 10.698 1.00 82.62 73 ASP A C 1
ATOM 611 O O . ASP A 1 73 ? 4.698 11.030 11.096 1.00 82.62 73 ASP A O 1
ATOM 615 N N . GLU A 1 74 ? 4.862 9.398 9.549 1.00 82.06 74 GLU A N 1
ATOM 616 C CA . GLU A 1 74 ? 3.846 9.928 8.645 1.00 82.06 74 GLU A CA 1
ATOM 617 C C . GLU A 1 74 ? 2.427 9.399 8.895 1.00 82.06 74 GLU A C 1
ATOM 619 O O . GLU A 1 74 ? 1.480 9.841 8.232 1.00 82.06 74 GLU A O 1
ATOM 624 N N . ASN A 1 75 ? 2.273 8.495 9.865 1.00 87.81 75 ASN A N 1
ATOM 625 C CA . ASN A 1 75 ? 1.025 7.813 10.194 1.00 87.81 75 ASN A CA 1
ATOM 626 C C . ASN A 1 75 ? 0.380 7.144 8.967 1.00 87.81 75 ASN A C 1
ATOM 628 O O . ASN A 1 75 ? -0.812 7.321 8.692 1.00 87.81 75 ASN A O 1
ATOM 632 N N . SER A 1 76 ? 1.185 6.411 8.196 1.00 89.00 76 SER A N 1
ATOM 633 C CA . SER A 1 76 ? 0.751 5.813 6.936 1.00 89.00 76 SER A CA 1
ATOM 634 C C . SER A 1 76 ? 1.272 4.410 6.684 1.00 89.00 76 SER A C 1
ATOM 636 O O . SER A 1 76 ? 2.326 4.026 7.171 1.00 89.00 76 SER A O 1
ATOM 638 N N . ILE A 1 77 ? 0.532 3.654 5.881 1.00 89.12 77 ILE A N 1
ATOM 639 C CA . ILE A 1 77 ? 0.978 2.377 5.326 1.00 89.12 77 ILE A CA 1
ATOM 640 C C . ILE A 1 77 ? 1.366 2.642 3.875 1.00 89.12 77 ILE A C 1
ATOM 642 O O . ILE A 1 77 ? 0.583 3.221 3.125 1.00 89.12 77 ILE A O 1
ATOM 646 N N . VAL A 1 78 ? 2.575 2.257 3.488 1.00 88.69 78 VAL A N 1
ATOM 647 C CA . VAL A 1 78 ? 3.071 2.366 2.113 1.00 88.69 78 VAL A CA 1
ATOM 648 C C . VAL A 1 78 ? 3.104 0.971 1.526 1.00 88.69 78 VAL A C 1
ATOM 650 O O . VAL A 1 78 ? 3.683 0.082 2.138 1.00 88.69 78 VAL A O 1
ATOM 653 N N . ILE A 1 79 ? 2.494 0.778 0.363 1.00 90.62 79 ILE A N 1
ATOM 654 C CA . ILE A 1 79 ? 2.593 -0.453 -0.422 1.00 90.62 79 ILE A CA 1
ATOM 655 C C . ILE A 1 79 ? 3.258 -0.079 -1.737 1.00 90.62 79 ILE A C 1
ATOM 657 O O . ILE A 1 79 ? 2.724 0.743 -2.475 1.00 90.62 79 ILE A O 1
ATOM 661 N N . SER A 1 80 ? 4.404 -0.667 -2.034 1.00 86.88 80 SER A N 1
ATOM 662 C CA . SER A 1 80 ? 5.203 -0.338 -3.208 1.00 86.88 80 SER A CA 1
ATOM 663 C C . SER A 1 80 ? 5.234 -1.518 -4.164 1.00 86.88 80 SER A C 1
ATOM 665 O O . SER A 1 80 ? 5.638 -2.618 -3.791 1.00 86.88 80 SER A O 1
ATOM 667 N N . PHE A 1 81 ? 4.830 -1.277 -5.406 1.00 88.56 81 PHE A N 1
ATOM 668 C CA . PHE A 1 81 ? 4.844 -2.240 -6.501 1.00 88.56 81 PHE A CA 1
ATOM 669 C C . PHE A 1 81 ? 6.035 -1.940 -7.415 1.00 88.56 81 PHE A C 1
ATOM 671 O O . PHE A 1 81 ? 6.109 -0.866 -8.023 1.00 88.56 81 PHE A O 1
ATOM 678 N N . LEU A 1 82 ? 6.978 -2.879 -7.499 1.00 86.19 82 LEU A N 1
ATOM 679 C CA . LEU A 1 82 ? 8.198 -2.735 -8.289 1.00 86.19 82 LEU A CA 1
ATOM 680 C C . LEU A 1 82 ? 7.966 -3.107 -9.753 1.00 86.19 82 LEU A C 1
ATOM 682 O O . LEU A 1 82 ? 7.227 -4.034 -10.076 1.00 86.19 82 LEU A O 1
ATOM 686 N N . ASN A 1 83 ? 8.622 -2.355 -10.630 1.00 87.94 83 ASN A N 1
ATOM 687 C CA . ASN A 1 83 ? 8.468 -2.366 -12.083 1.00 87.94 83 ASN A CA 1
ATOM 688 C C . ASN A 1 83 ? 7.008 -2.310 -12.579 1.00 87.94 83 ASN A C 1
ATOM 690 O O . ASN A 1 83 ? 6.680 -2.786 -13.668 1.00 87.94 83 ASN A O 1
ATOM 694 N N . ALA A 1 84 ? 6.130 -1.707 -11.775 1.00 88.00 84 ALA A N 1
ATOM 695 C CA . ALA A 1 84 ? 4.721 -1.520 -12.080 1.00 88.00 84 ALA A CA 1
ATOM 696 C C . ALA A 1 84 ? 4.460 -0.054 -12.433 1.00 88.00 84 ALA A C 1
ATOM 698 O O . ALA A 1 84 ? 4.828 0.852 -11.681 1.00 88.00 84 ALA A O 1
ATOM 699 N N . LYS A 1 85 ? 3.803 0.183 -13.570 1.00 89.69 85 LYS A N 1
ATOM 700 C CA . LYS A 1 85 ? 3.396 1.520 -14.026 1.00 89.69 85 LYS A CA 1
ATOM 701 C C . LYS A 1 85 ? 1.963 1.831 -13.595 1.00 89.69 85 LYS A C 1
ATOM 703 O O . LYS A 1 85 ? 1.109 0.950 -13.604 1.00 89.69 85 LYS A O 1
ATOM 708 N N . LEU A 1 86 ? 1.665 3.086 -13.290 1.00 86.88 86 LEU A N 1
ATOM 709 C CA . LEU A 1 86 ? 0.304 3.562 -13.076 1.00 86.88 86 LEU A CA 1
ATOM 710 C C . LEU A 1 86 ? -0.411 3.721 -14.429 1.00 86.88 86 LEU A C 1
ATOM 712 O O . LEU A 1 86 ? 0.081 4.424 -15.315 1.00 86.88 86 LEU A O 1
ATOM 716 N N . GLY A 1 87 ? -1.556 3.063 -14.614 1.00 82.31 87 GLY A N 1
ATOM 717 C CA . GLY A 1 87 ? -2.337 3.123 -15.851 1.00 82.31 87 GLY A CA 1
ATOM 718 C C . GLY A 1 87 ? -3.635 3.901 -15.687 1.00 82.31 87 GLY A C 1
ATOM 719 O O . GLY A 1 87 ? -4.412 3.604 -14.797 1.00 82.31 87 GLY A O 1
ATOM 720 N N . GLY A 1 88 ? -3.906 4.868 -16.566 1.00 69.81 88 GLY A N 1
ATOM 721 C CA . GLY A 1 88 ? -5.240 5.470 -16.726 1.00 69.81 88 GLY A CA 1
ATOM 722 C C . GLY A 1 88 ? -5.777 6.339 -15.577 1.00 69.81 88 GLY A C 1
ATOM 723 O O . GLY A 1 88 ? -6.771 7.020 -15.794 1.00 69.81 88 GLY A O 1
ATOM 724 N N . PHE A 1 89 ? -5.141 6.369 -14.402 1.00 65.69 89 PHE A N 1
ATOM 725 C CA . PHE A 1 89 ? -5.529 7.250 -13.293 1.00 65.69 89 PHE A CA 1
ATOM 726 C C . PHE A 1 89 ? -5.120 8.701 -13.574 1.00 65.69 89 PHE A C 1
ATOM 728 O O . PHE A 1 89 ? -3.956 8.975 -13.883 1.00 65.69 89 PHE A O 1
ATOM 735 N N . ILE A 1 90 ? -6.059 9.641 -13.439 1.00 51.19 90 ILE A N 1
ATOM 736 C CA . ILE A 1 90 ? -5.759 11.077 -13.455 1.00 51.19 90 ILE A CA 1
ATOM 737 C C . ILE A 1 90 ? -5.152 11.445 -12.089 1.00 51.19 90 ILE A C 1
ATOM 739 O O . ILE A 1 90 ? -5.460 10.823 -11.075 1.00 51.19 90 ILE A O 1
ATOM 743 N N . VAL A 1 91 ? -4.283 12.460 -12.032 1.00 52.00 91 VAL A N 1
ATOM 744 C CA . VAL A 1 91 ? -3.633 12.918 -10.780 1.00 52.00 91 VAL A CA 1
ATOM 745 C C . VAL A 1 91 ? -4.656 13.300 -9.686 1.00 52.00 91 VAL A C 1
ATOM 747 O O . VAL A 1 91 ? -4.366 13.262 -8.490 1.00 52.00 91 VAL A O 1
ATOM 750 N N . GLU A 1 92 ? -5.884 13.629 -10.074 1.00 48.31 92 GLU A N 1
ATOM 751 C CA . GLU A 1 92 ? -6.990 13.902 -9.154 1.00 48.31 92 GLU A CA 1
ATOM 752 C C . GLU A 1 92 ? -7.602 12.606 -8.588 1.00 48.31 92 GLU A C 1
ATOM 754 O O . GLU A 1 92 ? -7.901 12.546 -7.398 1.00 48.31 92 GLU A O 1
ATOM 759 N N . ASP A 1 93 ? -7.660 11.530 -9.382 1.00 54.22 93 ASP A N 1
ATOM 760 C CA . ASP A 1 93 ? -8.127 10.199 -8.956 1.00 54.22 93 ASP A CA 1
ATOM 761 C C . ASP A 1 93 ? -7.111 9.476 -8.069 1.00 54.22 93 ASP A C 1
ATOM 763 O O . ASP A 1 93 ? -7.453 8.546 -7.335 1.00 54.22 93 ASP A O 1
ATOM 767 N N . THR A 1 94 ? -5.840 9.891 -8.117 1.00 59.91 94 THR A N 1
ATOM 768 C CA . THR A 1 94 ? -4.807 9.298 -7.269 1.00 59.91 94 THR A CA 1
ATOM 769 C C . THR A 1 94 ? -5.017 9.580 -5.788 1.00 59.91 94 THR A C 1
ATOM 771 O O . THR A 1 94 ? -4.407 8.864 -5.005 1.00 59.91 94 THR A O 1
ATOM 774 N N . VAL A 1 95 ? -5.842 10.558 -5.380 1.00 68.88 95 VAL A N 1
ATOM 775 C CA . VAL A 1 95 ? -6.142 10.837 -3.963 1.00 68.88 95 VAL A CA 1
ATOM 776 C C . VAL A 1 95 ? -7.611 10.559 -3.652 1.00 68.88 95 VAL A C 1
ATOM 778 O O . VAL A 1 95 ? -8.479 11.394 -3.884 1.00 68.88 95 VAL A O 1
ATOM 781 N N . LEU A 1 96 ? -7.885 9.410 -3.037 1.00 74.00 96 LEU A N 1
ATOM 782 C CA . LEU A 1 96 ? -9.227 9.020 -2.611 1.00 74.00 96 LEU A CA 1
ATOM 783 C C . LEU A 1 96 ? -9.411 9.274 -1.112 1.00 74.00 96 LEU A C 1
ATOM 785 O O . LEU A 1 96 ? -8.663 8.734 -0.293 1.00 74.00 96 LEU A O 1
ATOM 789 N N . GLN A 1 97 ? -10.420 10.063 -0.737 1.00 76.56 97 GLN A N 1
ATOM 790 C CA . GLN A 1 97 ? -10.873 10.155 0.655 1.00 76.56 97 GLN A CA 1
ATOM 791 C C . GLN A 1 97 ? -11.796 8.982 0.977 1.00 76.56 97 GLN A C 1
ATOM 793 O O . GLN A 1 97 ? -12.706 8.662 0.216 1.00 76.56 97 GLN A O 1
ATOM 798 N N . ILE A 1 98 ? -11.529 8.327 2.102 1.00 77.31 98 ILE A N 1
ATOM 799 C CA . ILE A 1 98 ? -12.158 7.063 2.485 1.00 77.31 98 ILE A CA 1
ATOM 800 C C . ILE A 1 98 ? -13.022 7.260 3.728 1.00 77.31 98 ILE A C 1
ATOM 802 O O . ILE A 1 98 ? -14.119 6.707 3.762 1.00 77.31 98 ILE A O 1
ATOM 806 N N . ASP A 1 99 ? -12.537 8.030 4.716 1.00 67.56 99 ASP A N 1
ATOM 807 C CA . ASP A 1 99 ? -13.192 8.400 5.992 1.00 67.56 99 ASP A CA 1
ATOM 808 C C . ASP A 1 99 ? -14.083 7.306 6.617 1.00 67.56 99 ASP A C 1
ATOM 810 O O . ASP A 1 99 ? -15.090 7.552 7.284 1.00 67.56 99 ASP A O 1
ATOM 814 N N . LYS A 1 100 ? -13.682 6.049 6.417 1.00 69.44 100 LYS A N 1
ATOM 815 C CA . LYS A 1 100 ? -14.365 4.841 6.866 1.00 69.44 100 LYS A CA 1
ATOM 816 C C . LYS A 1 100 ? -13.304 3.872 7.365 1.00 69.44 100 LYS A C 1
ATOM 818 O O . LYS A 1 100 ? -12.558 3.288 6.582 1.00 69.44 100 LYS A O 1
ATOM 823 N N . GLY A 1 101 ? -13.244 3.706 8.684 1.00 82.00 101 GLY A N 1
ATOM 824 C CA . GLY A 1 101 ? -12.272 2.843 9.354 1.00 82.00 101 GLY A CA 1
ATOM 825 C C . GLY A 1 101 ? -10.958 3.551 9.724 1.00 82.00 101 GLY A C 1
ATOM 826 O O . GLY A 1 101 ? -10.946 4.766 9.932 1.00 82.00 101 GLY A O 1
ATOM 827 N N . PRO A 1 102 ? -9.842 2.808 9.857 1.00 85.38 102 PRO A N 1
ATOM 828 C CA . PRO A 1 102 ? -8.544 3.363 10.239 1.00 85.38 102 PRO A CA 1
ATOM 829 C C . PRO A 1 102 ? -7.865 4.147 9.111 1.00 85.38 102 PRO A C 1
ATOM 831 O O . PRO A 1 102 ? -6.898 4.846 9.390 1.00 85.38 102 PRO A O 1
ATOM 834 N N . VAL A 1 103 ? -8.336 4.049 7.862 1.00 87.56 103 VAL A N 1
ATOM 835 C CA . VAL A 1 103 ? -7.761 4.744 6.700 1.00 87.56 103 VAL A CA 1
ATOM 836 C C . VAL A 1 103 ? -8.584 5.992 6.383 1.00 87.56 103 VAL A C 1
ATOM 838 O O . VAL A 1 103 ? -9.788 5.912 6.160 1.00 87.56 103 VAL A O 1
ATOM 841 N N . ILE A 1 104 ? -7.913 7.142 6.361 1.00 87.00 104 ILE A N 1
ATOM 842 C CA . ILE A 1 104 ? -8.481 8.461 6.052 1.00 87.00 104 ILE A CA 1
ATOM 843 C C . ILE A 1 104 ? -8.456 8.684 4.542 1.00 87.00 104 ILE A C 1
ATOM 845 O O . ILE A 1 104 ? -9.455 9.073 3.940 1.00 87.00 104 ILE A O 1
ATOM 849 N N . SER A 1 105 ? -7.307 8.430 3.916 1.00 86.50 105 SER A N 1
ATOM 850 C CA . SER A 1 105 ? -7.137 8.612 2.480 1.00 86.50 105 SER A CA 1
ATOM 851 C C . SER A 1 105 ? -6.135 7.638 1.885 1.00 86.50 105 SER A C 1
ATOM 853 O O . SER A 1 105 ? -5.294 7.070 2.582 1.00 86.50 105 SER A O 1
ATOM 855 N N . LEU A 1 106 ? -6.232 7.458 0.577 1.00 85.94 106 LEU A N 1
ATOM 856 C CA . LEU A 1 106 ? -5.334 6.651 -0.228 1.00 85.94 106 LEU A CA 1
ATOM 857 C C . LEU A 1 106 ? -4.753 7.532 -1.327 1.00 85.94 106 LEU A C 1
ATOM 859 O O . LEU A 1 106 ? -5.503 8.173 -2.055 1.00 85.94 106 LEU A O 1
ATOM 863 N N . GLN A 1 107 ? -3.427 7.579 -1.413 1.00 85.88 107 GLN A N 1
ATOM 864 C CA . GLN A 1 107 ? -2.694 8.283 -2.456 1.00 85.88 107 GLN A CA 1
ATOM 865 C C . GLN A 1 107 ? -1.910 7.283 -3.294 1.00 85.88 107 GLN A C 1
ATOM 867 O O . GLN A 1 107 ? -1.102 6.556 -2.728 1.00 85.88 107 GLN A O 1
ATOM 872 N N . ILE A 1 108 ? -2.075 7.262 -4.613 1.00 85.06 108 ILE A N 1
ATOM 873 C CA . ILE A 1 108 ? -1.188 6.488 -5.487 1.00 85.06 108 ILE A CA 1
ATOM 874 C C . ILE A 1 108 ? -0.179 7.425 -6.155 1.00 85.06 108 ILE A C 1
ATOM 876 O O . ILE A 1 108 ? -0.540 8.470 -6.687 1.00 85.06 108 ILE A O 1
ATOM 880 N N . LYS A 1 109 ? 1.106 7.079 -6.107 1.00 84.62 109 LYS A N 1
ATOM 881 C CA . LYS A 1 109 ? 2.188 7.856 -6.718 1.00 84.62 109 LYS A CA 1
ATOM 882 C C . LYS A 1 109 ? 3.042 6.952 -7.582 1.00 84.62 109 LYS A C 1
ATOM 884 O O . LYS A 1 109 ? 3.317 5.819 -7.211 1.00 84.62 109 LYS A O 1
ATOM 889 N N . GLN A 1 110 ? 3.490 7.473 -8.715 1.00 85.44 110 GLN A N 1
ATOM 890 C CA . GLN A 1 110 ? 4.457 6.793 -9.564 1.00 85.44 110 GLN A CA 1
ATOM 891 C C . GLN A 1 110 ? 5.778 7.551 -9.535 1.00 85.44 110 GLN A C 1
ATOM 893 O O . GLN A 1 110 ? 5.802 8.776 -9.669 1.00 85.44 110 GLN A O 1
ATOM 898 N N . ARG A 1 111 ? 6.878 6.814 -9.430 1.00 84.50 111 ARG A N 1
ATOM 899 C CA . ARG A 1 111 ? 8.237 7.328 -9.594 1.00 84.50 111 ARG A CA 1
ATOM 900 C C . ARG A 1 111 ? 9.059 6.390 -10.475 1.00 84.50 111 ARG A C 1
ATOM 902 O O . ARG A 1 111 ? 8.681 5.242 -10.696 1.00 84.50 111 ARG A O 1
ATOM 909 N N . ILE A 1 112 ? 10.146 6.914 -11.027 1.00 85.12 112 ILE A N 1
ATOM 910 C CA . ILE A 1 112 ? 11.128 6.140 -11.790 1.00 85.12 112 ILE A CA 1
ATOM 911 C C . ILE A 1 112 ? 12.399 6.111 -10.953 1.00 85.12 112 ILE A C 1
ATOM 913 O O . ILE A 1 112 ? 12.869 7.161 -10.511 1.00 85.12 112 ILE A O 1
ATOM 917 N N . GLU A 1 113 ? 12.926 4.917 -10.721 1.00 82.75 113 GLU A N 1
ATOM 918 C CA . GLU A 1 113 ? 14.160 4.698 -9.973 1.00 82.75 113 GLU A CA 1
ATOM 919 C C . GLU A 1 113 ? 15.226 4.092 -10.883 1.00 82.75 113 GLU A C 1
ATOM 921 O O . GLU A 1 113 ? 14.905 3.436 -11.871 1.00 82.75 113 GLU A O 1
ATOM 926 N N . ASP A 1 114 ? 16.493 4.350 -10.563 1.00 83.44 114 ASP A N 1
ATOM 927 C CA . ASP A 1 114 ? 17.654 3.792 -11.256 1.00 83.44 114 ASP A CA 1
ATOM 928 C C . ASP A 1 114 ? 18.323 2.762 -10.341 1.00 83.44 114 ASP A C 1
ATOM 930 O O . ASP A 1 114 ? 18.805 3.123 -9.264 1.00 83.44 114 ASP A O 1
ATOM 934 N N . LYS A 1 115 ? 18.358 1.494 -10.771 1.00 82.75 115 LYS A N 1
ATOM 935 C CA . LYS A 1 115 ? 18.968 0.389 -10.007 1.00 82.75 115 LYS A CA 1
ATOM 936 C C . LYS A 1 115 ? 20.449 0.624 -9.748 1.00 82.75 115 LYS A C 1
ATOM 938 O O . LYS A 1 115 ? 20.966 0.229 -8.709 1.00 82.75 115 LYS A O 1
ATOM 943 N N . ASN A 1 116 ? 21.125 1.275 -10.691 1.00 83.38 116 ASN A N 1
ATOM 944 C CA . ASN A 1 116 ? 22.572 1.433 -10.691 1.00 83.38 116 ASN A CA 1
ATOM 945 C C . ASN A 1 116 ? 23.011 2.790 -10.137 1.00 83.38 116 ASN A C 1
ATOM 947 O O . ASN A 1 116 ? 24.199 3.101 -10.163 1.00 83.38 116 ASN A O 1
ATOM 951 N N . LYS A 1 117 ? 22.083 3.583 -9.581 1.00 84.75 117 LYS A N 1
ATOM 952 C CA . LYS A 1 117 ? 22.355 4.939 -9.085 1.00 84.75 117 LYS A CA 1
ATOM 953 C C . LYS A 1 117 ? 23.511 5.006 -8.084 1.00 84.75 117 LYS A C 1
ATOM 955 O O . LYS A 1 117 ? 24.241 5.995 -8.052 1.00 84.75 117 LYS A O 1
ATOM 960 N N . GLU A 1 118 ? 23.665 3.978 -7.253 1.00 83.00 118 GLU A N 1
ATOM 961 C CA . GLU A 1 118 ? 24.723 3.909 -6.239 1.00 83.00 118 GLU A CA 1
ATOM 962 C C . GLU A 1 118 ? 26.030 3.285 -6.753 1.00 83.00 118 GLU A C 1
ATOM 964 O O . GLU A 1 118 ? 27.074 3.420 -6.110 1.00 83.00 118 GLU A O 1
ATOM 969 N N . VAL A 1 119 ? 26.012 2.623 -7.914 1.00 82.12 119 VAL A N 1
ATOM 970 C CA . VAL A 1 119 ? 27.148 1.845 -8.418 1.00 82.12 119 VAL A CA 1
ATOM 971 C C . VAL A 1 119 ? 27.914 2.648 -9.466 1.00 82.12 119 VAL A C 1
ATOM 973 O O . VAL A 1 119 ? 27.461 2.868 -10.588 1.00 82.12 119 VAL A O 1
ATOM 976 N N . ARG A 1 120 ? 29.127 3.083 -9.112 1.00 81.19 120 ARG A N 1
ATOM 977 C CA . ARG A 1 120 ? 29.983 3.858 -10.023 1.00 81.19 120 ARG A CA 1
ATOM 978 C C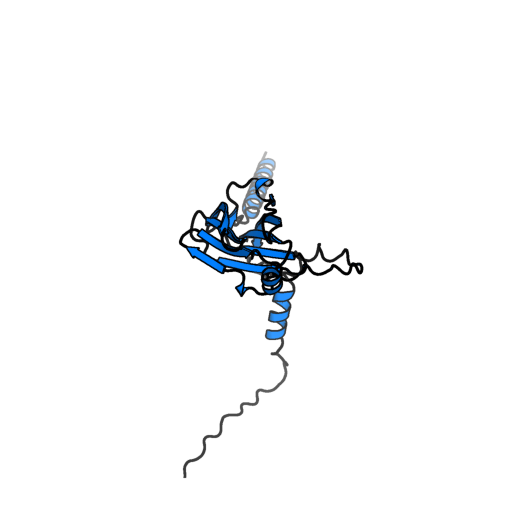 . ARG A 1 120 ? 30.389 3.025 -11.243 1.00 81.19 120 ARG A C 1
ATOM 980 O O . ARG A 1 120 ? 30.898 1.921 -11.099 1.00 81.19 120 ARG A O 1
ATOM 987 N N . GLY A 1 121 ? 30.245 3.605 -12.435 1.00 81.44 121 GLY A N 1
ATOM 988 C CA . GLY A 1 121 ? 30.718 3.020 -13.697 1.00 81.44 121 GLY A CA 1
ATOM 989 C C . GLY A 1 121 ? 29.718 2.108 -14.413 1.00 81.44 121 GLY A C 1
ATOM 990 O O . GLY A 1 121 ? 29.996 1.695 -15.537 1.00 81.44 121 GLY A O 1
ATOM 991 N N . LEU A 1 122 ? 28.555 1.828 -13.815 1.00 81.62 122 LEU A N 1
ATOM 992 C CA . LEU A 1 122 ? 27.456 1.147 -14.499 1.00 81.62 122 LEU A CA 1
ATOM 993 C C . LEU A 1 122 ? 26.558 2.148 -15.229 1.00 81.62 122 LEU A C 1
ATOM 995 O O . LEU A 1 122 ? 26.396 3.293 -14.806 1.00 81.62 122 LEU A O 1
ATOM 999 N N . LYS A 1 123 ? 25.971 1.706 -16.345 1.00 84.50 123 LYS A N 1
ATOM 1000 C CA . LYS A 1 123 ? 24.952 2.487 -17.051 1.00 84.50 123 LYS A CA 1
ATOM 1001 C C . LYS A 1 123 ? 23.659 2.522 -16.220 1.00 84.50 123 LYS A C 1
ATOM 1003 O O . LYS A 1 123 ? 23.337 1.503 -15.602 1.00 84.50 123 LYS A O 1
ATOM 1008 N N . PRO A 1 124 ? 22.907 3.637 -16.232 1.00 83.81 124 PRO A N 1
ATOM 1009 C CA . PRO A 1 124 ? 21.608 3.711 -15.574 1.00 83.81 124 PRO A CA 1
ATOM 1010 C C . PRO A 1 124 ? 20.664 2.606 -16.053 1.00 83.81 124 PRO A C 1
ATOM 1012 O O . PRO A 1 124 ? 20.556 2.350 -17.255 1.00 83.81 124 PRO A O 1
ATOM 1015 N N . GLU A 1 125 ? 19.960 1.979 -15.116 1.00 83.31 125 GLU A N 1
ATOM 1016 C CA . GLU A 1 125 ? 18.915 1.001 -15.409 1.00 83.31 125 GLU A CA 1
ATOM 1017 C C . GLU A 1 125 ? 17.627 1.417 -14.703 1.00 83.31 125 GLU A C 1
ATOM 1019 O O . GLU A 1 125 ? 17.459 1.235 -13.495 1.00 83.31 125 GLU A O 1
ATOM 1024 N N . TYR A 1 126 ? 16.712 1.997 -15.477 1.00 86.00 126 TYR A N 1
ATOM 1025 C CA . TYR A 1 126 ? 15.481 2.568 -14.953 1.00 86.00 126 TYR A CA 1
ATOM 1026 C C . TYR A 1 126 ? 14.366 1.528 -14.806 1.00 86.00 126 TYR A C 1
ATOM 1028 O O . TYR A 1 126 ? 14.151 0.700 -15.690 1.00 86.00 126 TYR A O 1
ATOM 1036 N N . TYR A 1 127 ? 13.592 1.629 -13.728 1.00 84.75 127 TYR A N 1
ATOM 1037 C CA . TYR A 1 127 ? 12.359 0.869 -13.518 1.00 84.75 127 TYR A CA 1
ATOM 1038 C C . TYR A 1 127 ? 11.279 1.742 -12.879 1.00 84.75 127 TYR A C 1
ATOM 1040 O O . TYR A 1 127 ? 11.558 2.764 -12.246 1.00 84.75 127 TYR A O 1
ATOM 1048 N N . TYR A 1 128 ? 10.022 1.339 -13.055 1.00 86.75 128 TYR A N 1
ATOM 1049 C CA . TYR A 1 128 ? 8.888 2.027 -12.442 1.00 86.75 128 TYR A CA 1
ATOM 1050 C C . TYR A 1 128 ? 8.652 1.550 -11.012 1.00 86.75 128 TYR A C 1
ATOM 1052 O O . TYR A 1 128 ? 8.716 0.359 -10.731 1.00 86.75 128 TYR A O 1
ATOM 1060 N N . VAL A 1 129 ? 8.309 2.469 -10.117 1.00 86.44 129 VAL A N 1
ATOM 1061 C CA . VAL A 1 129 ? 7.775 2.147 -8.792 1.00 86.44 129 VAL A CA 1
ATOM 1062 C C . VAL A 1 129 ? 6.438 2.848 -8.646 1.00 86.44 129 VAL A C 1
ATOM 1064 O O . VAL A 1 129 ? 6.350 4.066 -8.820 1.00 86.44 129 VAL A O 1
ATOM 1067 N N . THR A 1 130 ? 5.399 2.075 -8.344 1.00 88.50 130 THR A N 1
ATOM 1068 C CA . THR A 1 130 ? 4.073 2.607 -8.019 1.00 88.50 130 THR A CA 1
ATOM 1069 C C . THR A 1 130 ? 3.799 2.374 -6.541 1.00 88.50 130 THR A C 1
ATOM 1071 O O . THR A 1 130 ? 3.730 1.231 -6.101 1.00 88.50 130 THR A O 1
ATOM 1074 N N . ASP A 1 131 ? 3.627 3.450 -5.781 1.00 89.56 131 ASP A N 1
ATOM 1075 C CA . ASP A 1 131 ? 3.342 3.414 -4.350 1.00 89.56 131 ASP A CA 1
ATOM 1076 C C . ASP A 1 131 ? 1.873 3.725 -4.084 1.00 89.56 131 ASP A C 1
ATOM 1078 O O . ASP A 1 131 ? 1.377 4.771 -4.496 1.00 89.56 131 ASP A O 1
ATOM 1082 N N . ALA A 1 132 ? 1.200 2.868 -3.328 1.00 89.12 132 ALA A N 1
ATOM 1083 C CA . ALA A 1 132 ? -0.074 3.145 -2.688 1.00 89.12 132 ALA A CA 1
ATOM 1084 C C . ALA A 1 132 ? 0.167 3.538 -1.222 1.00 89.12 132 ALA A C 1
ATOM 1086 O O . ALA A 1 132 ? 0.534 2.722 -0.379 1.00 89.12 132 ALA A O 1
ATOM 1087 N N . LEU A 1 133 ? -0.036 4.815 -0.923 1.00 89.81 133 LEU A N 1
ATOM 1088 C CA . LEU A 1 133 ? 0.133 5.438 0.382 1.00 89.81 133 LEU A CA 1
ATOM 1089 C C . LEU A 1 133 ? -1.228 5.588 1.065 1.00 89.81 133 LEU A C 1
ATOM 1091 O O . LEU A 1 133 ? -2.012 6.477 0.734 1.00 89.81 133 LEU A O 1
ATOM 1095 N N . LEU A 1 134 ? -1.491 4.753 2.060 1.00 89.88 134 LEU A N 1
ATOM 1096 C CA . LEU A 1 134 ? -2.679 4.836 2.898 1.00 89.88 134 LEU A CA 1
ATOM 1097 C C . LEU A 1 134 ? -2.385 5.735 4.096 1.00 89.88 134 LEU A C 1
ATOM 1099 O O . LEU A 1 134 ? -1.618 5.359 4.983 1.00 89.88 134 LEU A O 1
ATOM 1103 N N . LYS A 1 135 ? -2.982 6.927 4.145 1.00 88.56 135 LYS A N 1
ATOM 1104 C CA . LYS A 1 135 ? -2.945 7.776 5.339 1.00 88.56 135 LYS A CA 1
ATOM 1105 C C . LYS A 1 135 ? -3.966 7.263 6.339 1.00 88.56 135 LYS A C 1
ATOM 1107 O O . LYS A 1 135 ? -5.155 7.180 6.032 1.00 88.56 135 LYS A O 1
ATOM 1112 N N . CYS A 1 136 ? -3.507 6.952 7.543 1.00 88.62 136 CYS A N 1
ATOM 1113 C CA . CYS A 1 136 ? -4.339 6.360 8.574 1.00 88.62 136 CYS A CA 1
ATOM 1114 C C . CYS A 1 136 ? -4.661 7.374 9.676 1.00 88.62 136 CYS A C 1
ATOM 1116 O O . CYS A 1 136 ? -3.918 8.325 9.903 1.00 88.62 136 CYS A O 1
ATOM 1118 N N . SER A 1 137 ? -5.773 7.174 10.378 1.00 86.31 137 SER A N 1
ATOM 1119 C CA . SER A 1 137 ? -6.088 7.854 11.638 1.00 86.31 137 SER A CA 1
ATOM 1120 C C . SER A 1 137 ? -5.423 7.142 12.810 1.00 86.31 137 SER A C 1
ATOM 1122 O O . SER A 1 137 ? -4.954 7.786 13.747 1.00 86.31 137 SER A O 1
ATOM 1124 N N . ARG A 1 138 ? -5.321 5.813 12.725 1.00 87.69 138 ARG A N 1
ATOM 1125 C CA . ARG A 1 138 ? -4.614 4.945 13.664 1.00 87.69 138 ARG A CA 1
ATOM 1126 C C . ARG A 1 138 ? -3.823 3.895 12.901 1.00 87.69 138 ARG A C 1
ATOM 1128 O O . ARG A 1 138 ? -4.318 3.358 11.912 1.00 87.69 138 ARG A O 1
ATOM 1135 N N . LEU A 1 139 ? -2.616 3.594 13.364 1.00 88.88 139 LEU A N 1
ATOM 1136 C CA . LEU A 1 139 ? -1.753 2.622 12.700 1.00 88.88 139 LEU A CA 1
ATOM 1137 C C . LEU A 1 139 ? -1.867 1.245 13.330 1.00 88.88 139 LEU A C 1
ATOM 1139 O O . LEU A 1 139 ? -1.958 1.166 14.556 1.00 88.88 139 LEU A O 1
ATOM 1143 N N . PRO A 1 140 ? -1.798 0.167 12.537 1.00 88.56 140 PRO A N 1
ATOM 1144 C CA . PRO A 1 140 ? -1.697 -1.170 13.096 1.00 88.56 140 PRO A CA 1
ATOM 1145 C C . PRO A 1 140 ? -0.491 -1.278 14.039 1.00 88.56 140 PRO A C 1
ATOM 1147 O O . PRO A 1 140 ? 0.578 -0.736 13.757 1.00 88.56 140 PRO A O 1
ATOM 1150 N N . LEU A 1 141 ? -0.657 -1.964 15.171 1.00 84.25 141 LEU A N 1
ATOM 1151 C CA . LEU A 1 141 ? 0.426 -2.180 16.143 1.00 84.25 141 LEU A CA 1
ATOM 1152 C C . LEU A 1 141 ? 1.517 -3.112 15.608 1.00 84.25 141 LEU A C 1
ATOM 1154 O O . LEU A 1 141 ? 2.679 -2.998 15.997 1.00 84.25 141 LEU A O 1
ATOM 1158 N N . SER A 1 142 ? 1.129 -4.035 14.734 1.00 79.81 142 SER A N 1
ATOM 1159 C CA . SER A 1 142 ? 1.988 -5.051 14.143 1.00 79.81 142 SER A CA 1
ATOM 1160 C C . SER A 1 142 ? 1.617 -5.251 12.678 1.00 79.81 142 SER A C 1
ATOM 1162 O O . SER A 1 142 ? 0.457 -5.103 12.291 1.00 79.81 142 SER A O 1
ATOM 1164 N N . GLU A 1 143 ? 2.606 -5.648 11.886 1.00 78.38 143 GLU A N 1
ATOM 1165 C CA . GLU A 1 143 ? 2.452 -6.065 10.492 1.00 78.38 143 GLU A CA 1
ATOM 1166 C C . GLU A 1 143 ? 1.441 -7.208 10.330 1.00 78.38 143 GLU A C 1
ATOM 1168 O O . GLU A 1 143 ? 0.701 -7.231 9.356 1.00 78.38 143 GLU A O 1
ATOM 1173 N N . ASN A 1 144 ? 1.296 -8.074 11.340 1.00 82.62 144 ASN A N 1
ATOM 1174 C CA . ASN A 1 144 ? 0.366 -9.212 11.325 1.00 82.62 144 ASN A CA 1
ATOM 1175 C C . ASN A 1 144 ? -1.119 -8.820 11.232 1.00 82.62 144 ASN A C 1
ATOM 1177 O O . ASN A 1 144 ? -1.973 -9.662 10.947 1.00 82.62 144 ASN A O 1
ATOM 1181 N N . VAL A 1 145 ? -1.450 -7.558 11.518 1.00 84.12 145 VAL A N 1
ATOM 1182 C CA . VAL A 1 145 ? -2.812 -7.029 11.360 1.00 84.12 145 VAL A CA 1
ATOM 1183 C C . VAL A 1 145 ? -3.157 -6.863 9.876 1.00 84.12 145 VAL A C 1
ATOM 1185 O O . VAL A 1 145 ? -4.323 -6.986 9.497 1.00 84.12 145 VAL A O 1
ATOM 1188 N N . LEU A 1 146 ? -2.149 -6.611 9.037 1.00 87.06 146 LEU A N 1
ATOM 1189 C CA . LEU A 1 146 ? -2.283 -6.536 7.590 1.00 87.06 146 LEU A CA 1
ATOM 1190 C C . LEU A 1 146 ? -2.223 -7.947 7.021 1.00 87.06 146 LEU A C 1
ATOM 1192 O O . LEU A 1 146 ? -1.265 -8.683 7.247 1.00 87.06 146 LEU A O 1
ATOM 1196 N N . LYS A 1 147 ? -3.239 -8.328 6.249 1.00 90.06 147 LYS A N 1
ATOM 1197 C CA . LYS A 1 147 ? -3.183 -9.574 5.479 1.00 90.06 147 LYS A CA 1
ATOM 1198 C C . LYS A 1 147 ? -3.170 -9.243 4.007 1.00 90.06 147 LYS A C 1
ATOM 1200 O O . LYS A 1 147 ? -4.063 -8.548 3.526 1.00 90.06 147 LYS A O 1
ATOM 1205 N N . PHE A 1 148 ? -2.174 -9.773 3.315 1.00 89.62 148 PHE A N 1
ATOM 1206 C CA . PHE A 1 148 ? -2.073 -9.688 1.872 1.00 89.62 148 PHE A CA 1
ATOM 1207 C C . PHE A 1 148 ? -2.479 -11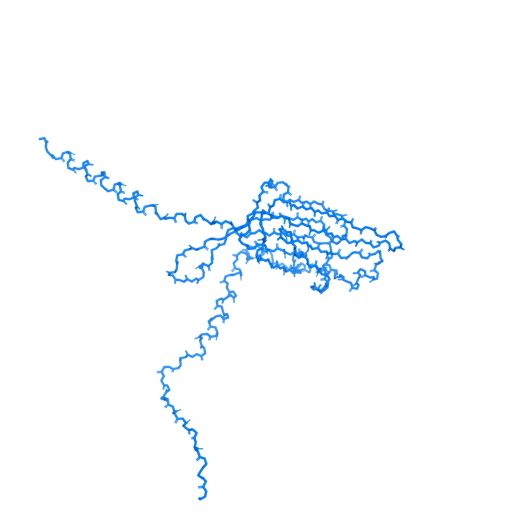.018 1.250 1.00 89.62 148 PHE A C 1
ATOM 1209 O O . PHE A 1 148 ? -2.190 -12.092 1.777 1.00 89.62 148 PHE A O 1
ATOM 1216 N N . THR A 1 149 ? -3.188 -10.951 0.135 1.00 90.06 149 THR A N 1
ATOM 1217 C CA . THR A 1 149 ? -3.516 -12.107 -0.692 1.00 90.06 149 THR A CA 1
ATOM 1218 C C . THR A 1 149 ? -3.203 -11.750 -2.128 1.00 90.06 149 THR A C 1
ATOM 1220 O O . THR A 1 149 ? -3.676 -10.738 -2.639 1.00 90.06 149 THR A O 1
ATOM 1223 N N . GLU A 1 150 ? -2.394 -12.581 -2.767 1.00 88.88 150 GLU A N 1
ATOM 1224 C CA . GLU A 1 150 ? -2.022 -12.432 -4.164 1.00 88.88 150 GLU A CA 1
ATOM 1225 C C . GLU A 1 150 ? -2.699 -13.537 -4.966 1.00 88.88 150 GLU A C 1
ATOM 1227 O O . GLU A 1 150 ? -2.614 -14.718 -4.617 1.00 88.88 150 GLU A O 1
ATOM 1232 N N . LYS A 1 151 ? -3.396 -13.153 -6.031 1.00 86.81 151 LYS A N 1
ATOM 1233 C CA . LYS A 1 151 ? -4.019 -14.094 -6.950 1.00 86.81 151 LYS A CA 1
ATOM 1234 C C . LYS A 1 151 ? -3.915 -13.552 -8.363 1.00 86.81 151 LYS A C 1
ATOM 1236 O O . LYS A 1 151 ? -4.466 -12.496 -8.642 1.00 86.81 151 LYS A O 1
ATOM 1241 N N . ASP A 1 152 ? -3.254 -14.310 -9.231 1.00 86.19 152 ASP A N 1
ATOM 1242 C CA . ASP A 1 152 ? -3.106 -14.010 -10.655 1.00 86.19 152 ASP A CA 1
ATOM 1243 C C . ASP A 1 152 ? -2.604 -12.577 -10.902 1.00 86.19 152 ASP A C 1
ATOM 1245 O O . ASP A 1 152 ? -1.428 -12.289 -10.701 1.00 86.19 152 ASP A O 1
ATOM 1249 N N . ASP A 1 153 ? -3.484 -11.680 -11.325 1.00 88.38 153 ASP A N 1
ATOM 1250 C CA . ASP A 1 153 ? -3.239 -10.285 -11.674 1.00 88.38 153 ASP A CA 1
ATOM 1251 C C . ASP A 1 153 ? -3.699 -9.295 -10.588 1.00 88.38 153 ASP A C 1
ATOM 1253 O O . ASP A 1 153 ? -3.777 -8.091 -10.832 1.00 88.38 153 ASP A O 1
ATOM 1257 N N . MET A 1 154 ? -3.985 -9.781 -9.378 1.00 89.75 154 MET A N 1
ATOM 1258 C CA . MET A 1 154 ? -4.529 -8.988 -8.281 1.00 89.75 154 MET A CA 1
ATOM 1259 C C . MET A 1 154 ? -3.731 -9.156 -6.985 1.00 89.75 154 MET A C 1
ATOM 1261 O O . MET A 1 154 ? -3.472 -10.267 -6.519 1.00 89.75 154 MET A O 1
ATOM 1265 N N . VAL A 1 155 ? -3.424 -8.027 -6.346 1.00 90.94 155 VAL A N 1
ATOM 1266 C CA . VAL A 1 155 ? -2.927 -7.962 -4.966 1.00 90.94 155 VAL A CA 1
ATOM 1267 C C . VAL A 1 155 ? -4.020 -7.356 -4.099 1.00 90.94 155 VAL A C 1
ATOM 1269 O O . VAL A 1 155 ? -4.512 -6.268 -4.380 1.00 90.94 155 VAL A O 1
ATOM 1272 N N . SER A 1 156 ? -4.421 -8.060 -3.047 1.00 90.94 156 SER A N 1
ATOM 1273 C CA . SER A 1 156 ? -5.459 -7.617 -2.114 1.00 90.94 156 SER A CA 1
ATOM 1274 C C . SER A 1 156 ? -4.874 -7.431 -0.724 1.00 90.94 156 SER A C 1
ATOM 1276 O O . SER A 1 156 ? -4.172 -8.311 -0.234 1.00 90.94 156 SER A O 1
ATOM 1278 N N . MET A 1 157 ? -5.191 -6.319 -0.068 1.00 92.25 157 MET A N 1
ATOM 1279 C CA . MET A 1 157 ? -4.865 -6.074 1.334 1.00 92.25 157 MET A CA 1
ATOM 1280 C C . MET A 1 157 ? -6.150 -5.993 2.151 1.00 92.25 157 MET A C 1
ATOM 1282 O O . MET A 1 157 ? -7.031 -5.197 1.830 1.00 92.25 157 MET A O 1
ATOM 1286 N N . SER A 1 158 ? -6.236 -6.763 3.235 1.00 91.88 158 SER A N 1
ATOM 1287 C CA . SER A 1 158 ? -7.330 -6.675 4.202 1.00 91.88 158 SER A CA 1
ATOM 1288 C C . SER A 1 158 ? -6.874 -6.033 5.507 1.00 91.88 158 SER A C 1
ATOM 1290 O O . SER A 1 158 ? -5.829 -6.412 6.047 1.00 91.88 158 SER A O 1
ATOM 1292 N N . LEU A 1 159 ? -7.690 -5.124 6.036 1.00 91.56 159 LEU A N 1
ATOM 1293 C CA . LEU A 1 159 ? -7.431 -4.391 7.270 1.00 91.56 159 LEU A CA 1
ATOM 1294 C C . LEU A 1 159 ? -8.674 -4.432 8.187 1.00 91.56 159 LEU A C 1
ATOM 1296 O O . LEU A 1 159 ? -9.704 -3.839 7.847 1.00 91.56 159 LEU A O 1
ATOM 1300 N N . PRO A 1 160 ? -8.618 -5.141 9.331 1.00 91.31 160 PRO A N 1
ATOM 1301 C CA . PRO A 1 160 ? -9.764 -5.313 10.222 1.00 91.31 160 PRO A CA 1
ATOM 1302 C C . PRO A 1 160 ? -10.001 -4.073 11.086 1.00 91.31 160 PRO A C 1
ATOM 1304 O O . PRO A 1 160 ? -9.084 -3.561 11.711 1.00 91.31 160 PRO A O 1
ATOM 1307 N N . TRP A 1 161 ? -11.238 -3.616 11.198 1.00 90.56 161 TRP A N 1
ATOM 1308 C CA . TRP A 1 161 ? -11.658 -2.478 12.009 1.00 90.56 161 TRP A CA 1
ATOM 1309 C C . TRP A 1 161 ? -12.787 -2.890 12.963 1.00 90.56 161 TRP A C 1
ATOM 1311 O O . TRP A 1 161 ? -13.962 -2.824 12.591 1.00 90.56 161 TRP A O 1
ATOM 1321 N N . PRO A 1 162 ? -12.441 -3.335 14.185 1.00 89.75 162 PRO A N 1
ATOM 1322 C CA . PRO A 1 162 ? -13.428 -3.823 15.142 1.00 89.75 162 PRO A CA 1
ATOM 1323 C C . PRO A 1 162 ? -14.487 -2.780 15.507 1.00 89.75 162 PRO A C 1
ATOM 1325 O O . PRO A 1 162 ? -14.223 -1.576 15.477 1.00 89.75 162 PRO A O 1
ATOM 1328 N N . GLY A 1 163 ? -15.680 -3.219 15.897 1.00 85.12 163 GLY A N 1
ATOM 1329 C CA . GLY A 1 163 ? -16.764 -2.339 16.336 1.00 85.12 163 GLY A CA 1
ATOM 1330 C C . GLY A 1 163 ? -16.495 -1.669 17.687 1.00 85.12 163 GLY A C 1
ATOM 1331 O O . GLY A 1 163 ? -16.862 -0.506 17.885 1.00 85.12 163 GLY A O 1
ATOM 1332 N N . THR A 1 164 ? -15.816 -2.371 18.600 1.00 87.12 164 THR A N 1
ATOM 1333 C CA . THR A 1 164 ? -15.578 -1.908 19.975 1.00 87.12 164 THR A CA 1
ATOM 1334 C C . THR A 1 164 ? -14.286 -1.096 20.111 1.00 87.12 164 THR A C 1
ATOM 1336 O O . THR A 1 164 ? -13.298 -1.314 19.409 1.00 87.12 164 THR A O 1
ATOM 1339 N N . GLN A 1 165 ? -14.268 -0.143 21.049 1.00 86.38 165 GLN A N 1
ATOM 1340 C CA . GLN A 1 165 ? -13.081 0.679 21.310 1.00 86.38 165 GLN A CA 1
ATOM 1341 C C . GLN A 1 165 ? -11.916 -0.144 21.884 1.00 86.38 165 GLN A C 1
ATOM 1343 O O . GLN A 1 165 ? -10.770 0.094 21.513 1.00 86.38 165 GLN A O 1
ATOM 1348 N N . VAL A 1 166 ? -12.214 -1.131 22.735 1.00 88.25 166 VAL A N 1
ATOM 1349 C CA . VAL A 1 166 ? -11.217 -1.995 23.388 1.00 88.25 166 VAL A CA 1
ATOM 1350 C C . VAL A 1 166 ? -10.460 -2.828 22.351 1.00 88.25 166 VAL A C 1
ATOM 1352 O O . VAL A 1 166 ? -9.231 -2.844 22.354 1.00 88.25 166 VAL A O 1
ATOM 1355 N N . ASP A 1 167 ? -11.176 -3.440 21.407 1.00 88.69 167 ASP A N 1
ATOM 1356 C CA . ASP A 1 167 ? -10.560 -4.261 20.360 1.00 88.69 167 ASP A CA 1
ATOM 1357 C C . ASP A 1 167 ? -9.783 -3.402 19.352 1.00 88.69 167 ASP A C 1
ATOM 1359 O O . ASP A 1 167 ? -8.724 -3.800 18.860 1.00 88.69 167 ASP A O 1
ATOM 1363 N N . ARG A 1 168 ? -10.254 -2.176 19.077 1.00 88.69 168 ARG A N 1
ATOM 1364 C CA . ARG A 1 168 ? -9.492 -1.200 18.280 1.00 88.69 168 ARG A CA 1
ATOM 1365 C C . ARG A 1 168 ? -8.181 -0.824 18.956 1.00 88.69 168 ARG A C 1
ATOM 1367 O O . ARG A 1 168 ? -7.165 -0.766 18.275 1.00 88.69 168 ARG A O 1
ATOM 1374 N N . ASP A 1 169 ? -8.191 -0.559 20.259 1.00 87.62 169 ASP A N 1
ATOM 1375 C CA . ASP A 1 169 ? -6.985 -0.198 21.012 1.00 87.62 169 ASP A CA 1
ATOM 1376 C C . ASP A 1 169 ? -5.991 -1.370 21.110 1.00 87.62 169 ASP A C 1
ATOM 1378 O O . ASP A 1 169 ? -4.782 -1.149 21.167 1.00 87.62 169 ASP A O 1
ATOM 1382 N N . AL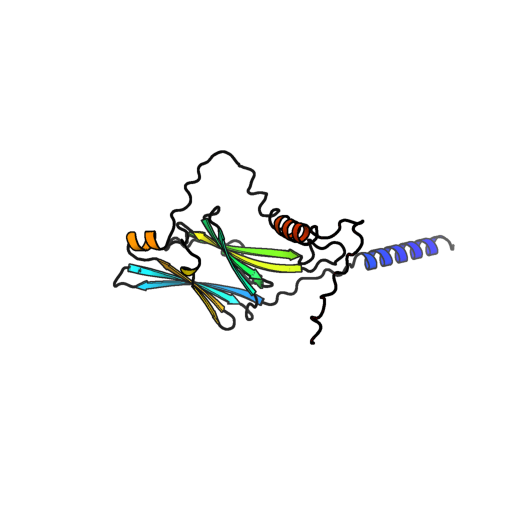A A 1 170 ? -6.481 -2.613 21.058 1.00 88.62 170 ALA A N 1
ATOM 1383 C CA . ALA A 1 170 ? -5.649 -3.816 21.029 1.00 88.62 170 ALA A CA 1
ATOM 1384 C C . ALA A 1 170 ? -4.978 -4.079 19.667 1.00 88.62 170 ALA A C 1
ATOM 1386 O O . ALA A 1 170 ? -3.946 -4.747 19.618 1.00 88.62 170 ALA A O 1
ATOM 1387 N N . LEU A 1 171 ? -5.544 -3.573 18.565 1.00 88.75 171 LEU A N 1
ATOM 1388 C CA . LEU A 1 171 ? -5.006 -3.760 17.208 1.00 88.75 171 LEU A CA 1
ATOM 1389 C C . LEU A 1 171 ? -4.264 -2.534 16.672 1.00 88.75 171 LEU A C 1
ATOM 1391 O O . LEU A 1 171 ? -3.375 -2.673 15.827 1.00 88.75 171 LEU A O 1
ATOM 1395 N N . TYR A 1 172 ? -4.612 -1.342 17.151 1.00 90.06 172 TYR A N 1
ATOM 1396 C CA . TYR A 1 172 ? -4.144 -0.083 16.596 1.00 90.06 172 TYR A CA 1
ATOM 1397 C C . TYR A 1 172 ? -3.493 0.811 17.643 1.00 90.06 172 TYR A C 1
ATOM 1399 O O . TYR A 1 172 ? -4.041 1.084 18.708 1.00 90.06 172 TYR A O 1
ATOM 1407 N N . SER A 1 173 ? -2.341 1.364 17.282 1.00 82.75 173 SER A N 1
ATOM 1408 C CA . SER A 1 173 ? -1.708 2.431 18.038 1.00 82.75 173 SER A CA 1
ATOM 1409 C C . SER A 1 173 ? -2.380 3.765 17.739 1.00 82.75 173 SER A C 1
ATOM 1411 O O . SER A 1 173 ? -2.804 4.057 16.616 1.00 82.75 173 SER A O 1
ATOM 1413 N N . SER A 1 174 ? -2.455 4.605 18.770 1.00 73.00 174 SER A N 1
ATOM 1414 C CA . SER A 1 174 ? -2.763 6.015 18.562 1.00 73.00 174 SER A CA 1
ATOM 1415 C C . SER A 1 174 ? -1.631 6.663 17.763 1.00 73.00 174 SER A C 1
ATOM 1417 O O . SER A 1 174 ? -0.465 6.347 18.023 1.00 73.00 174 SER A O 1
ATOM 1419 N N . PRO A 1 175 ? -1.946 7.588 16.840 1.00 65.75 175 PRO A N 1
ATOM 1420 C CA . PRO A 1 175 ? -0.922 8.324 16.117 1.00 65.75 175 PRO A CA 1
ATOM 1421 C C . PRO A 1 175 ? 0.035 8.977 17.119 1.00 65.75 175 PRO A C 1
ATOM 1423 O O . PRO A 1 175 ? -0.419 9.469 18.165 1.00 65.75 175 PRO A O 1
ATOM 1426 N N . PRO A 1 176 ? 1.350 8.995 16.842 1.00 63.53 176 PRO A N 1
ATOM 1427 C CA . PRO A 1 176 ? 2.298 9.615 17.749 1.00 63.53 176 PRO A CA 1
ATOM 1428 C C . PRO A 1 176 ? 1.875 11.064 17.991 1.00 63.53 176 PRO A C 1
ATOM 1430 O O . PRO A 1 176 ? 1.707 11.853 17.057 1.00 63.53 176 PRO A O 1
ATOM 1433 N N . LYS A 1 177 ? 1.683 11.435 19.266 1.00 60.06 177 LYS A N 1
ATOM 1434 C CA . LYS A 1 177 ? 1.464 12.833 19.646 1.00 60.06 177 LYS A CA 1
ATOM 1435 C C . LYS A 1 177 ? 2.721 13.584 19.234 1.00 60.06 177 LYS A C 1
ATOM 1437 O O . LYS A 1 177 ? 3.731 13.493 19.930 1.00 60.06 177 LYS A O 1
ATOM 1442 N N . LYS A 1 178 ? 2.677 14.288 18.097 1.00 56.41 178 LYS A N 1
ATOM 1443 C CA . LYS A 1 178 ? 3.788 15.109 17.609 1.00 56.41 178 LYS A CA 1
ATOM 1444 C C . LYS A 1 178 ? 4.153 16.103 18.708 1.00 56.41 178 LYS A C 1
ATOM 1446 O O . LYS A 1 178 ? 3.540 17.162 18.828 1.00 56.41 178 LYS A O 1
ATOM 1451 N N . LYS A 1 179 ? 5.160 15.778 19.525 1.00 48.25 179 LYS A N 1
ATOM 1452 C CA . LYS A 1 179 ? 5.868 16.768 20.332 1.00 48.25 179 LYS A CA 1
ATOM 1453 C C . LYS A 1 179 ? 6.555 17.662 19.308 1.00 48.25 179 LYS A C 1
ATOM 1455 O O . 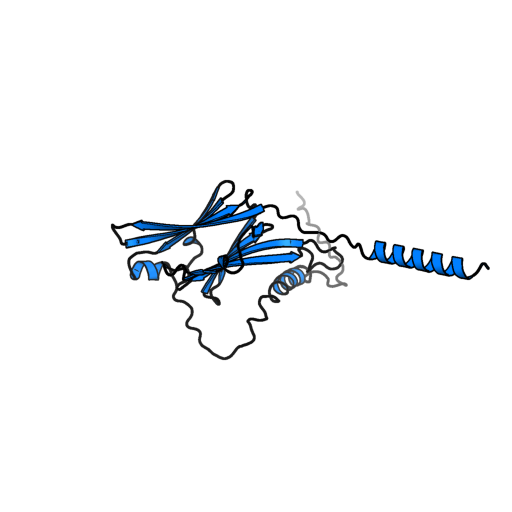LYS A 1 179 ? 7.641 17.338 18.845 1.00 48.25 179 LYS A O 1
ATOM 1460 N N . ARG A 1 180 ? 5.891 18.747 18.893 1.00 45.28 180 ARG A N 1
ATOM 1461 C CA . ARG A 1 180 ? 6.500 19.816 18.095 1.00 45.28 180 ARG A CA 1
ATOM 1462 C C . ARG A 1 180 ? 7.617 20.440 18.936 1.00 45.28 180 ARG A C 1
ATOM 1464 O O . ARG A 1 180 ? 7.415 21.436 19.617 1.00 45.28 180 ARG A O 1
ATOM 1471 N N . LYS A 1 181 ? 8.792 19.822 18.915 1.00 41.69 181 LYS A N 1
ATOM 1472 C CA . LYS A 1 181 ? 10.067 20.500 19.116 1.00 41.69 181 LYS A CA 1
ATOM 1473 C C . LYS A 1 181 ? 10.644 20.677 17.718 1.00 41.69 181 LYS A C 1
ATOM 1475 O O . LYS A 1 181 ? 10.643 19.731 16.937 1.00 41.69 181 LYS A O 1
ATOM 1480 N N . GLY A 1 182 ? 10.957 21.924 17.377 1.00 43.31 182 GLY A N 1
ATOM 1481 C CA . GLY A 1 182 ? 11.219 22.367 16.014 1.00 43.31 182 GLY A CA 1
ATOM 1482 C C . GLY A 1 182 ? 12.210 21.478 15.271 1.00 43.31 182 GLY A C 1
ATOM 1483 O O . GLY A 1 182 ? 13.353 21.343 15.684 1.00 43.31 182 GLY A O 1
ATOM 1484 N N . LEU A 1 183 ? 11.754 20.909 14.159 1.00 38.19 183 LEU A N 1
ATOM 1485 C CA . LEU A 1 183 ? 12.612 20.429 13.083 1.00 38.19 183 LEU A CA 1
ATOM 1486 C C . LEU A 1 183 ? 11.812 20.455 11.774 1.00 38.19 183 LEU A C 1
ATOM 1488 O O . LEU A 1 183 ? 11.494 19.435 11.166 1.00 38.19 183 LEU A O 1
ATOM 1492 N N . ILE A 1 184 ? 11.447 21.666 11.347 1.00 41.50 184 ILE A N 1
ATOM 1493 C CA . ILE A 1 184 ? 11.106 21.934 9.946 1.00 41.50 184 ILE A CA 1
ATOM 1494 C C . ILE A 1 184 ? 12.437 21.878 9.180 1.00 41.50 184 ILE A C 1
ATOM 1496 O O . ILE A 1 184 ? 13.064 22.902 8.950 1.00 41.50 184 ILE A O 1
ATOM 1500 N N . ALA A 1 185 ? 12.926 20.663 8.917 1.00 40.12 185 ALA A N 1
ATOM 1501 C CA . ALA A 1 185 ? 14.085 20.394 8.055 1.00 40.12 185 ALA A CA 1
ATOM 1502 C C . ALA A 1 185 ? 14.177 18.931 7.561 1.00 40.12 185 ALA A C 1
ATOM 1504 O O . ALA A 1 185 ? 15.039 18.630 6.747 1.00 40.12 185 ALA A O 1
ATOM 1505 N N . ALA A 1 186 ? 13.309 18.010 8.008 1.00 40.19 186 ALA A N 1
ATOM 1506 C CA . ALA A 1 186 ? 13.440 16.584 7.669 1.00 40.19 186 ALA A CA 1
ATOM 1507 C C . ALA A 1 186 ? 12.626 16.124 6.438 1.00 40.19 186 ALA A C 1
ATOM 1509 O O . ALA A 1 186 ? 12.938 15.092 5.851 1.00 40.19 186 ALA A O 1
ATOM 1510 N N . LEU A 1 187 ? 11.628 16.892 5.981 1.00 38.12 187 LEU A N 1
ATOM 1511 C CA . LEU A 1 187 ? 10.754 16.481 4.863 1.00 38.12 187 LEU A CA 1
ATOM 1512 C C . LEU A 1 187 ? 11.296 16.811 3.459 1.00 38.12 187 LEU A C 1
ATOM 1514 O O . LEU A 1 187 ? 10.668 16.461 2.467 1.00 38.12 187 LEU A O 1
ATOM 1518 N N . ALA A 1 188 ? 12.492 17.399 3.361 1.00 40.19 188 ALA A N 1
ATOM 1519 C CA . ALA A 1 188 ? 13.281 17.404 2.123 1.00 40.19 188 ALA A CA 1
ATOM 1520 C C . ALA A 1 188 ? 14.274 16.217 2.050 1.00 40.19 188 ALA A C 1
ATOM 1522 O O . ALA A 1 188 ? 14.976 16.065 1.055 1.00 40.19 188 ALA A O 1
ATOM 1523 N N . GLY A 1 189 ? 14.345 15.375 3.093 1.00 38.22 189 GLY A N 1
ATOM 1524 C CA . GLY A 1 189 ? 15.403 14.375 3.282 1.00 38.22 189 GLY A CA 1
ATOM 1525 C C . GLY A 1 189 ? 15.019 12.913 3.034 1.00 38.22 189 GLY A C 1
ATOM 1526 O O . GLY A 1 189 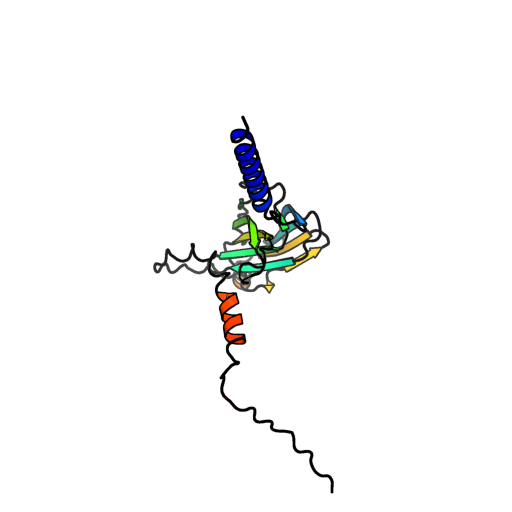? 15.903 12.063 3.049 1.00 38.22 189 GLY A O 1
ATOM 1527 N N . ILE A 1 190 ? 13.751 12.584 2.761 1.00 40.59 190 ILE A N 1
ATOM 1528 C CA . ILE A 1 190 ? 13.339 11.187 2.483 1.00 40.59 190 ILE A CA 1
ATOM 1529 C C . ILE A 1 190 ? 13.564 10.811 1.002 1.00 40.59 190 ILE A C 1
ATOM 1531 O O . ILE A 1 190 ? 13.669 9.639 0.665 1.00 40.59 190 ILE A O 1
ATOM 1535 N N . GLY A 1 191 ? 13.815 11.796 0.130 1.00 37.09 191 GLY A N 1
ATOM 1536 C CA . GLY A 1 191 ? 14.425 11.567 -1.189 1.00 37.09 191 GLY A CA 1
ATOM 1537 C C . GLY A 1 191 ? 15.950 11.362 -1.157 1.00 37.09 191 GLY A C 1
ATOM 1538 O O . GLY A 1 191 ? 16.539 11.071 -2.196 1.00 37.09 191 GLY A O 1
ATOM 1539 N N . ALA A 1 192 ? 16.598 11.522 0.007 1.00 41.31 192 ALA A N 1
ATOM 1540 C CA . ALA A 1 192 ? 18.057 11.458 0.159 1.00 41.31 192 ALA A CA 1
ATOM 1541 C C . ALA A 1 192 ? 18.541 10.378 1.150 1.00 41.31 192 ALA A C 1
ATOM 1543 O O . ALA A 1 192 ? 19.653 9.881 1.004 1.00 41.31 192 ALA A O 1
ATOM 1544 N N . ALA A 1 193 ? 17.721 9.953 2.118 1.00 41.47 193 ALA A N 1
ATOM 1545 C CA . ALA A 1 193 ? 18.099 8.904 3.075 1.00 41.47 193 ALA A CA 1
ATOM 1546 C C . ALA A 1 193 ? 18.012 7.472 2.507 1.00 41.47 193 ALA A C 1
ATOM 1548 O O . ALA A 1 193 ? 18.608 6.558 3.070 1.00 41.47 193 ALA A O 1
ATOM 1549 N N . GLY A 1 194 ? 17.345 7.288 1.362 1.00 38.28 194 GLY A N 1
ATOM 1550 C CA . GLY A 1 194 ? 17.352 6.027 0.613 1.00 38.28 194 GLY A CA 1
ATOM 1551 C C . GLY A 1 194 ? 18.676 5.714 -0.095 1.00 38.28 194 GLY A C 1
ATOM 1552 O O . GLY A 1 194 ? 18.806 4.613 -0.602 1.00 38.28 194 GLY A O 1
ATOM 1553 N N . LEU A 1 195 ? 19.646 6.646 -0.114 1.00 44.47 195 LEU A N 1
ATOM 1554 C CA . LEU A 1 195 ? 20.941 6.471 -0.801 1.00 44.47 195 LEU A CA 1
ATOM 1555 C C . LEU A 1 195 ? 22.174 6.515 0.120 1.00 44.47 195 LEU A C 1
ATOM 1557 O O . LEU A 1 195 ? 23.311 6.419 -0.339 1.00 44.47 195 LEU A O 1
ATOM 1561 N N . ALA A 1 196 ? 21.976 6.689 1.430 1.00 42.19 196 ALA A N 1
ATOM 1562 C CA . ALA A 1 196 ? 23.075 6.750 2.402 1.00 42.19 196 ALA A CA 1
ATOM 1563 C C . ALA A 1 196 ? 23.096 5.557 3.376 1.00 42.19 196 ALA A C 1
ATOM 1565 O O . ALA A 1 196 ? 24.132 5.269 3.965 1.00 42.19 196 ALA A O 1
ATOM 1566 N N . GLY A 1 197 ? 21.980 4.837 3.541 1.00 34.81 197 GLY A N 1
ATOM 1567 C CA . GLY A 1 197 ? 21.916 3.649 4.404 1.00 34.81 197 GLY A CA 1
ATOM 1568 C C . GLY A 1 197 ? 22.441 2.366 3.748 1.00 34.81 197 GLY A C 1
ATOM 1569 O O . GLY A 1 197 ? 22.959 1.497 4.447 1.00 34.81 197 GLY A O 1
ATOM 1570 N N . GLY A 1 198 ? 22.352 2.260 2.416 1.00 37.94 198 GLY A N 1
ATOM 1571 C CA . GLY A 1 198 ? 22.865 1.114 1.655 1.00 37.94 198 GLY A CA 1
ATOM 1572 C C . GLY A 1 198 ? 24.390 1.099 1.545 1.00 37.94 198 GLY A C 1
ATOM 1573 O O . GLY A 1 198 ? 25.013 0.041 1.606 1.00 37.94 198 GLY A O 1
ATOM 1574 N N . THR A 1 199 ? 25.016 2.276 1.490 1.00 43.72 199 THR A N 1
ATOM 1575 C CA . THR A 1 199 ? 26.471 2.401 1.338 1.00 43.72 199 THR A CA 1
ATOM 1576 C C . THR A 1 199 ? 27.234 2.257 2.650 1.00 43.72 199 THR A C 1
ATOM 1578 O O . THR A 1 199 ? 28.347 1.745 2.619 1.00 43.72 199 THR A O 1
ATOM 1581 N N . VAL A 1 200 ? 26.660 2.613 3.807 1.00 42.41 200 VAL A N 1
ATOM 1582 C CA . VAL A 1 200 ? 27.345 2.434 5.104 1.00 42.41 200 VAL A CA 1
ATOM 1583 C C . VAL A 1 200 ? 27.383 0.964 5.521 1.00 42.41 200 VAL A C 1
ATOM 1585 O O . VAL A 1 200 ? 28.412 0.530 6.023 1.00 42.41 200 VAL A O 1
ATOM 1588 N N . LEU A 1 201 ? 26.334 0.177 5.250 1.00 41.78 201 LEU A N 1
ATOM 1589 C CA . LEU A 1 201 ? 26.353 -1.266 5.527 1.00 41.78 201 LEU A CA 1
ATOM 1590 C C . LEU A 1 201 ? 27.222 -2.050 4.531 1.00 41.78 201 LEU A C 1
ATOM 1592 O O . LEU A 1 201 ? 27.820 -3.047 4.926 1.00 41.78 201 LEU A O 1
ATOM 1596 N N . LEU A 1 202 ? 27.373 -1.589 3.280 1.00 41.88 202 LEU A N 1
ATOM 1597 C CA . LEU A 1 202 ? 28.353 -2.174 2.355 1.00 41.88 202 LEU A CA 1
ATOM 1598 C C . LEU A 1 202 ? 29.797 -1.764 2.687 1.00 41.88 202 LEU A C 1
ATOM 1600 O O . LEU A 1 202 ? 30.686 -2.602 2.583 1.00 41.88 202 LEU A O 1
ATOM 1604 N N . PHE A 1 203 ? 30.057 -0.520 3.113 1.00 41.53 203 PHE A N 1
ATOM 1605 C CA . PHE A 1 203 ? 31.414 -0.088 3.477 1.00 41.53 203 PHE A CA 1
ATOM 1606 C C . PHE A 1 203 ? 31.892 -0.688 4.799 1.00 41.53 203 PHE A C 1
ATOM 1608 O O . PHE A 1 203 ? 33.062 -1.032 4.893 1.00 41.53 203 PHE A O 1
ATOM 1615 N N . THR A 1 204 ? 31.036 -0.880 5.808 1.00 43.97 204 THR A N 1
ATOM 1616 C CA . THR A 1 204 ? 31.472 -1.542 7.051 1.00 43.97 204 THR A CA 1
ATOM 1617 C C . THR A 1 204 ? 31.687 -3.044 6.879 1.00 43.97 204 THR A C 1
ATOM 1619 O O . THR A 1 204 ? 32.563 -3.587 7.540 1.00 43.97 204 THR A O 1
ATOM 1622 N N . LEU A 1 205 ? 30.985 -3.704 5.948 1.00 42.16 205 LEU A N 1
ATOM 1623 C CA . LEU A 1 205 ? 31.247 -5.106 5.588 1.00 42.16 205 LEU A CA 1
ATOM 1624 C C . LEU A 1 205 ? 32.421 -5.287 4.602 1.00 42.16 205 LEU A C 1
ATOM 1626 O O . LEU A 1 205 ? 32.955 -6.388 4.506 1.00 42.16 205 LEU A O 1
ATOM 1630 N N . LEU A 1 206 ? 32.851 -4.230 3.898 1.00 40.53 206 LEU A N 1
ATOM 1631 C CA . LEU A 1 206 ? 34.024 -4.242 3.004 1.00 40.53 206 LEU A CA 1
ATOM 1632 C C . LEU A 1 206 ? 35.285 -3.598 3.609 1.00 40.53 206 LEU A C 1
ATOM 1634 O O . LEU A 1 206 ? 36.365 -3.782 3.065 1.00 40.53 206 LEU A O 1
ATOM 1638 N N . SER A 1 207 ? 35.187 -2.857 4.718 1.00 39.75 207 SER A N 1
ATOM 1639 C CA . SER A 1 207 ? 36.337 -2.241 5.408 1.00 39.75 207 SER A CA 1
ATOM 1640 C C . SER A 1 207 ? 36.859 -3.040 6.606 1.00 39.75 207 SER A C 1
ATOM 1642 O O . SER A 1 207 ? 37.761 -2.568 7.290 1.00 39.75 207 SER A O 1
ATOM 1644 N N . GLU A 1 208 ? 36.361 -4.257 6.843 1.00 43.12 208 GLU A N 1
ATOM 1645 C CA . GLU A 1 208 ? 36.948 -5.182 7.829 1.00 43.12 208 GLU A CA 1
ATOM 1646 C C . GLU A 1 208 ? 37.942 -6.179 7.199 1.00 43.12 208 GLU A C 1
ATOM 1648 O O . GLU A 1 208 ? 38.180 -7.260 7.726 1.00 43.12 208 GLU A O 1
ATOM 1653 N N . ASN A 1 209 ? 38.545 -5.824 6.061 1.00 45.06 209 ASN A N 1
ATOM 1654 C CA . ASN A 1 209 ? 39.730 -6.495 5.530 1.00 45.06 209 ASN A CA 1
ATOM 1655 C C . ASN A 1 209 ? 40.550 -5.518 4.686 1.00 45.06 209 ASN A C 1
ATOM 1657 O O . ASN A 1 209 ? 40.215 -5.281 3.534 1.00 45.06 209 ASN A O 1
ATOM 1661 N N . GLU A 1 210 ? 41.602 -4.954 5.278 1.00 35.56 210 GLU A N 1
ATOM 1662 C CA . GLU A 1 210 ? 42.940 -4.808 4.683 1.00 35.56 210 GLU A CA 1
ATOM 1663 C C . GLU A 1 210 ? 43.807 -3.982 5.642 1.00 35.56 210 GLU A C 1
ATOM 1665 O O . GLU A 1 210 ? 43.865 -2.756 5.582 1.00 35.56 210 GLU A O 1
ATOM 1670 N N . ASP A 1 211 ? 44.495 -4.678 6.546 1.00 38.19 211 ASP A N 1
ATOM 1671 C CA . ASP A 1 211 ? 45.731 -4.163 7.127 1.00 38.19 211 ASP A CA 1
ATOM 1672 C C . ASP A 1 211 ? 46.861 -4.567 6.155 1.00 38.19 211 ASP A C 1
ATOM 1674 O O . ASP A 1 211 ? 47.120 -5.768 6.010 1.00 38.19 211 ASP A O 1
ATOM 1678 N N . PRO A 1 212 ? 47.512 -3.647 5.412 1.00 44.47 212 PRO A N 1
ATOM 1679 C CA . PRO A 1 212 ? 48.343 -4.023 4.263 1.00 44.47 212 PRO A CA 1
ATOM 1680 C C . PRO A 1 212 ? 49.695 -4.669 4.606 1.00 44.47 212 PRO A C 1
ATOM 1682 O O . PRO A 1 212 ? 50.528 -4.801 3.715 1.00 44.47 212 PRO A O 1
ATOM 1685 N N . ASN A 1 213 ? 49.975 -5.032 5.863 1.00 46.41 213 ASN A N 1
ATOM 1686 C CA . ASN A 1 213 ? 51.315 -5.473 6.282 1.00 46.41 213 ASN A CA 1
ATOM 1687 C C . ASN A 1 213 ? 51.349 -6.548 7.386 1.00 46.41 213 ASN A C 1
ATOM 1689 O O . ASN A 1 213 ? 52.304 -6.607 8.163 1.00 46.41 213 ASN A O 1
ATOM 1693 N N . ALA A 1 214 ? 50.366 -7.447 7.453 1.00 45.75 214 ALA A N 1
ATOM 1694 C CA . ALA A 1 214 ? 50.486 -8.639 8.296 1.00 45.75 214 ALA A CA 1
ATOM 1695 C C . ALA A 1 214 ? 50.991 -9.838 7.463 1.00 45.75 214 ALA A C 1
ATOM 1697 O O . ALA A 1 214 ? 50.284 -10.284 6.558 1.00 45.75 214 ALA A O 1
ATOM 1698 N N . PRO A 1 215 ? 52.194 -10.395 7.718 1.00 46.78 215 PRO A N 1
ATOM 1699 C CA . PRO A 1 215 ? 52.617 -11.619 7.047 1.00 46.78 215 PRO A CA 1
ATOM 1700 C C . PRO A 1 215 ? 51.677 -12.772 7.424 1.00 46.78 215 PRO A C 1
ATOM 1702 O O . PRO A 1 215 ? 51.443 -13.035 8.605 1.00 46.78 215 PRO A O 1
ATOM 1705 N N . LEU A 1 216 ? 51.149 -13.454 6.403 1.00 42.84 216 LEU A N 1
ATOM 1706 C CA . LEU A 1 216 ? 50.256 -14.609 6.513 1.00 42.84 216 LEU A CA 1
ATOM 1707 C C . LEU A 1 216 ? 50.869 -15.690 7.419 1.00 42.84 216 LEU A C 1
ATOM 1709 O O . LEU A 1 216 ? 51.761 -16.430 7.003 1.00 42.84 216 LEU A O 1
ATOM 1713 N N . GLN A 1 217 ? 50.375 -15.813 8.653 1.00 45.25 217 GLN A N 1
ATOM 1714 C CA . GLN A 1 217 ? 50.659 -16.974 9.491 1.00 45.25 217 GLN A CA 1
ATOM 1715 C C . GLN A 1 217 ? 49.739 -18.120 9.075 1.00 45.25 217 GLN A C 1
ATOM 1717 O O . GLN A 1 217 ? 48.560 -18.163 9.421 1.00 45.25 217 GLN A O 1
ATOM 1722 N N . VAL A 1 218 ? 50.291 -19.063 8.317 1.00 43.66 218 VAL A N 1
ATOM 1723 C CA . VAL A 1 218 ? 49.617 -20.318 7.990 1.00 43.66 218 VAL A CA 1
ATOM 1724 C C . VAL A 1 218 ? 49.762 -21.264 9.186 1.00 43.66 218 VAL A C 1
ATOM 1726 O O . VAL A 1 218 ? 50.776 -21.942 9.328 1.00 43.66 218 VAL A O 1
ATOM 1729 N N . ASN A 1 219 ? 48.747 -21.322 10.050 1.00 49.03 219 ASN A N 1
ATOM 1730 C CA . ASN A 1 219 ? 48.610 -22.405 11.026 1.00 49.03 219 ASN A CA 1
ATOM 1731 C C . ASN A 1 219 ? 47.925 -23.593 10.341 1.00 49.03 219 ASN A C 1
ATOM 1733 O O . ASN A 1 219 ? 46.701 -23.640 10.221 1.00 49.03 219 ASN A O 1
ATOM 1737 N N . LEU A 1 220 ? 48.723 -24.546 9.858 1.00 47.09 220 LEU A N 1
ATOM 1738 C CA . LEU A 1 220 ? 48.209 -25.840 9.413 1.00 47.09 220 LEU A CA 1
ATOM 1739 C C . LEU A 1 220 ? 47.745 -26.653 10.636 1.00 47.09 220 LEU A C 1
ATOM 1741 O O . LEU A 1 220 ? 48.449 -26.675 11.649 1.00 47.09 220 LEU A O 1
ATOM 1745 N N . PRO A 1 221 ? 46.598 -27.350 10.565 1.00 47.94 221 PRO A N 1
ATOM 1746 C CA . PRO A 1 221 ? 46.177 -28.253 11.626 1.00 47.94 221 PRO A CA 1
ATOM 1747 C C . PRO A 1 221 ? 47.164 -29.420 11.743 1.00 47.94 221 PRO A C 1
ATOM 1749 O O . PRO A 1 221 ? 47.422 -30.144 10.780 1.00 47.94 221 PRO A O 1
ATOM 1752 N N . VAL A 1 222 ? 47.717 -29.605 12.942 1.00 58.31 222 VAL A N 1
ATOM 1753 C CA . VAL A 1 222 ? 48.556 -30.758 13.278 1.00 58.31 222 VAL A CA 1
ATOM 1754 C C . VAL A 1 222 ? 47.657 -31.991 13.340 1.00 58.31 222 VAL A C 1
ATOM 1756 O O . VAL A 1 222 ? 46.777 -32.086 14.195 1.00 58.31 222 VAL A O 1
ATOM 1759 N N . HIS A 1 223 ? 47.868 -32.938 12.427 1.00 45.44 223 HIS A N 1
ATOM 1760 C CA 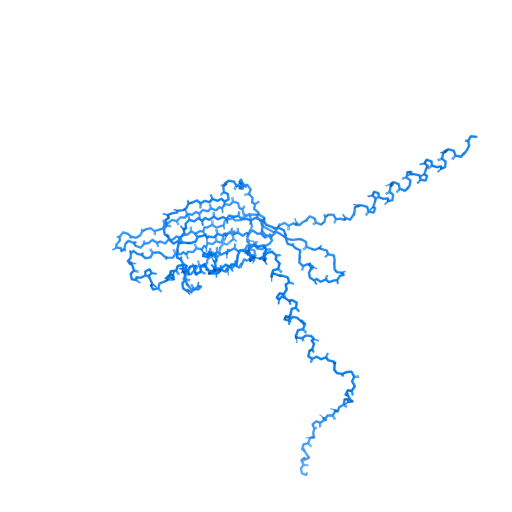. HIS A 1 223 ? 47.251 -34.257 12.523 1.00 45.44 223 HIS A CA 1
ATOM 1761 C C . HIS A 1 223 ? 47.764 -34.969 13.787 1.00 45.44 223 HIS A C 1
ATOM 1763 O O . HIS A 1 223 ? 48.977 -34.988 14.010 1.00 45.44 223 HIS A O 1
ATOM 1769 N N . PRO A 1 224 ? 46.892 -35.586 14.606 1.00 48.94 224 PRO A N 1
ATOM 1770 C CA . PRO A 1 224 ? 47.357 -36.425 15.698 1.00 48.94 224 PRO A CA 1
ATOM 1771 C C . PRO A 1 224 ? 48.059 -37.652 15.108 1.00 48.94 224 PRO A C 1
ATOM 1773 O O . PRO A 1 224 ? 47.478 -38.383 14.303 1.00 48.94 224 PRO A O 1
ATOM 1776 N N . ALA A 1 225 ? 49.318 -37.865 15.491 1.00 50.03 225 ALA A N 1
ATOM 1777 C CA . ALA A 1 225 ? 50.021 -39.102 15.194 1.00 50.03 225 ALA A CA 1
ATOM 1778 C C . ALA A 1 225 ? 49.316 -40.249 15.937 1.00 50.03 225 ALA A C 1
ATOM 1780 O O . ALA A 1 225 ? 49.227 -40.236 17.165 1.00 50.03 225 ALA A O 1
ATOM 1781 N N . ASN A 1 226 ? 48.772 -41.200 15.178 1.00 40.00 226 ASN A N 1
ATOM 1782 C CA . ASN A 1 226 ? 48.349 -42.496 15.706 1.00 40.00 226 ASN A CA 1
ATOM 1783 C C . ASN A 1 226 ? 49.611 -43.339 16.018 1.00 40.00 226 ASN A C 1
ATOM 1785 O O . ASN A 1 226 ? 50.649 -43.077 15.406 1.00 40.00 226 ASN A O 1
ATOM 1789 N N . PRO A 1 227 ? 49.529 -44.279 16.977 1.00 55.38 227 PRO A N 1
ATOM 1790 C CA . PRO A 1 227 ? 50.660 -44.818 17.742 1.00 55.38 227 PRO A CA 1
ATOM 1791 C C . PRO A 1 227 ? 51.701 -45.595 16.931 1.00 55.38 227 PRO A C 1
ATOM 1793 O O . PRO A 1 227 ? 51.327 -46.228 15.917 1.00 55.38 227 PRO A O 1
#

Foldseek 3Di:
DPPPVVVVVVVVVVVVVVVVVVPPPPQDQDAPKEFDDWDWDWDADPVFRKIKIKIKTFIPWFQPDKDWDCDLQQQKIKIKGKSYHYPDDDQVNQWDQDVPAFFGIKGKDKDKDFPCPQPPPDDTDIGMMIMIITRGQWTFPDPVQWDWDGDTRMIMIMHIGGPDPVVCVVGTDGRPPPPPPDDPDCVVPVVPVVRPVVVVVVCVVVVVDDPPDDPDDDDDDDDDDDD

pLDDT: mean 71.04, std 19.09, range [34.81, 92.25]